Protein AF-A0A7S0IE53-F1 (afdb_monomer_lite)

Foldseek 3Di:
DDDDDDDDDDDDDDDDDPDDDDDDDDDDDDDDDDQPDDPVQDGPPPDDGDDPPDDDDDDDPLRVQLVLLCVLLVPDPVNVVVLVPDDPPALSVDSVLQSVLQSVLCVLCVLASSSLLCSVPVVCSRDDSVLLSVLLVLLCVLQVLDRPNLLSSLASCLSVDDSQLNSLLLVLLLVVLQVVCVVVVHDGDDPPDSVSSNSSNVSSSVQCVVPHNVSSSVSSVVVVVVVVVVVVVVVPDDD

Secondary structure (DSSP, 8-state):
--------------------------------------TTSB-TTSS-B--TT--SS---HHHHHHHHHHHHHHH-HHHHHHHHHSPTT-GGG-HHHHHHHHHHHHHH-TTS-HHHHHHH-GGGGGS-HHHHHHHHHHHHHHTTTS-HHHHHHH-GGGGTS-HHHHHHHHHHHHHHHHHHHHHTTPPPPPTT-HHHHHHHHHHHHHHHHHHHHHHHHHHHHHHHHHHHHHHHHHHT---

Structure (mmCIF, N/CA/C/O backbone):
data_AF-A0A7S0IE53-F1
#
_entry.id   AF-A0A7S0IE53-F1
#
loop_
_atom_site.group_PDB
_atom_site.id
_atom_site.type_symbol
_atom_site.label_atom_id
_atom_site.label_alt_id
_atom_site.label_comp_id
_atom_site.label_asym_id
_atom_site.label_entity_id
_atom_site.label_seq_id
_atom_site.pdbx_PDB_ins_code
_atom_site.Cartn_x
_atom_site.Cartn_y
_atom_site.Cartn_z
_atom_site.occupancy
_atom_site.B_iso_or_equiv
_atom_site.auth_seq_id
_atom_site.auth_comp_id
_atom_site.auth_asym_id
_atom_site.auth_atom_id
_atom_site.pdbx_PDB_model_num
ATOM 1 N N . ALA A 1 1 ? -46.960 -17.239 -31.569 1.00 38.62 1 ALA A N 1
ATOM 2 C CA . ALA A 1 1 ? -45.576 -17.146 -32.071 1.00 38.62 1 ALA A CA 1
ATOM 3 C C . ALA A 1 1 ? -45.003 -15.806 -31.624 1.00 38.62 1 ALA A C 1
ATOM 5 O O . ALA A 1 1 ? -45.664 -14.793 -31.808 1.00 38.62 1 ALA A O 1
ATOM 6 N N . MET A 1 2 ? -43.862 -15.844 -30.935 1.00 32.75 2 MET A N 1
ATOM 7 C CA . MET A 1 2 ? -43.154 -14.702 -30.345 1.00 32.75 2 MET A CA 1
ATOM 8 C C . MET A 1 2 ? -42.344 -13.936 -31.401 1.00 32.75 2 MET A C 1
ATOM 10 O O . MET A 1 2 ? -41.711 -14.571 -32.237 1.00 32.75 2 MET A O 1
ATOM 14 N N . ALA A 1 3 ? -42.278 -12.608 -31.285 1.00 34.81 3 ALA A N 1
ATOM 15 C CA . ALA A 1 3 ? -41.181 -11.772 -31.791 1.00 34.81 3 ALA A CA 1
ATOM 16 C C . ALA A 1 3 ? -41.182 -10.463 -30.970 1.00 34.81 3 ALA A C 1
ATOM 18 O O . ALA A 1 3 ? -42.056 -9.621 -31.128 1.00 34.81 3 ALA A O 1
ATOM 19 N N . ALA A 1 4 ? -40.457 -10.448 -29.848 1.00 35.53 4 ALA A N 1
ATOM 20 C CA . ALA A 1 4 ? -39.123 -9.852 -29.696 1.00 35.53 4 ALA A CA 1
ATOM 21 C C . ALA A 1 4 ? -39.149 -8.314 -29.548 1.00 35.53 4 ALA A C 1
ATOM 23 O O . ALA A 1 4 ? -38.931 -7.563 -30.493 1.00 35.53 4 ALA A O 1
ATOM 24 N N . ALA A 1 5 ? -39.384 -7.863 -28.310 1.00 36.66 5 ALA A N 1
ATOM 25 C CA . ALA A 1 5 ? -39.184 -6.489 -27.863 1.00 36.66 5 ALA A CA 1
ATOM 26 C C . ALA A 1 5 ? -37.721 -6.292 -27.420 1.00 36.66 5 ALA A C 1
ATOM 28 O O . ALA A 1 5 ? -37.298 -6.820 -26.392 1.00 36.66 5 ALA A O 1
ATOM 29 N N . GLY A 1 6 ? -36.942 -5.538 -28.197 1.00 32.22 6 GLY A N 1
ATOM 30 C CA . GLY A 1 6 ? -35.603 -5.078 -27.823 1.00 32.22 6 GLY A CA 1
ATOM 31 C C . GLY A 1 6 ? -35.679 -3.783 -27.015 1.00 32.22 6 GLY A C 1
ATOM 32 O O . GLY A 1 6 ? -35.702 -2.696 -27.584 1.00 32.22 6 GLY A O 1
ATOM 33 N N . GLY A 1 7 ? -35.739 -3.892 -25.687 1.00 30.84 7 GLY A N 1
ATOM 34 C CA . GLY A 1 7 ? -35.693 -2.751 -24.772 1.00 30.84 7 GLY A CA 1
ATOM 35 C C . GLY A 1 7 ? -34.258 -2.288 -24.512 1.00 30.84 7 GLY A C 1
ATOM 36 O O . GLY A 1 7 ? -33.540 -2.905 -23.730 1.00 30.84 7 GLY A O 1
ATOM 37 N N . ALA A 1 8 ? -33.844 -1.182 -25.133 1.00 33.94 8 ALA A N 1
ATOM 38 C CA . ALA A 1 8 ? -32.617 -0.473 -24.775 1.00 33.94 8 ALA A CA 1
ATOM 39 C C . ALA A 1 8 ? -32.872 0.416 -23.545 1.00 33.94 8 ALA A C 1
ATOM 41 O O . ALA A 1 8 ? -33.506 1.469 -23.618 1.00 33.94 8 ALA A O 1
ATOM 42 N N . MET A 1 9 ? -32.378 -0.042 -22.399 1.00 30.59 9 MET A N 1
ATOM 43 C CA . MET A 1 9 ? -32.457 0.612 -21.096 1.00 30.59 9 MET A CA 1
ATOM 44 C C . MET A 1 9 ? -31.530 1.844 -21.081 1.00 30.59 9 MET A C 1
ATOM 46 O O . MET A 1 9 ? -30.312 1.723 -20.977 1.00 30.59 9 MET A O 1
ATOM 50 N N . ARG A 1 10 ? -32.094 3.050 -21.223 1.00 34.09 10 ARG A N 1
ATOM 51 C CA . ARG A 1 10 ? -31.372 4.319 -21.027 1.00 34.09 10 ARG A CA 1
ATOM 52 C C . ARG A 1 10 ? -31.284 4.620 -19.530 1.00 34.09 10 ARG A C 1
ATOM 54 O O . ARG A 1 10 ? -32.225 5.145 -18.944 1.00 34.09 10 ARG A O 1
ATOM 61 N N . THR A 1 11 ? -30.159 4.297 -18.902 1.00 33.28 11 THR A N 1
ATOM 62 C CA . THR A 1 11 ? -29.856 4.730 -17.531 1.00 33.28 11 THR A CA 1
ATOM 63 C C . THR A 1 11 ? -29.400 6.187 -17.531 1.00 33.28 11 THR A C 1
ATOM 65 O O . THR A 1 11 ? -28.279 6.503 -17.926 1.00 33.28 11 THR A O 1
ATOM 68 N N . VAL A 1 12 ? -30.288 7.073 -17.082 1.00 31.70 12 VAL A N 1
ATOM 69 C CA . VAL A 1 12 ? -29.995 8.465 -16.728 1.00 31.70 12 VAL A CA 1
ATOM 70 C C . VAL A 1 12 ? -29.381 8.471 -15.328 1.00 31.70 12 VAL A C 1
ATOM 72 O O . VAL A 1 12 ? -30.075 8.222 -14.347 1.00 31.70 12 VAL A O 1
ATOM 75 N N . THR A 1 13 ? -28.085 8.751 -15.208 1.00 33.50 13 THR A N 1
ATOM 76 C CA . THR A 1 13 ? -27.466 9.064 -13.912 1.00 33.50 13 THR A CA 1
ATOM 77 C C . THR A 1 13 ? -27.4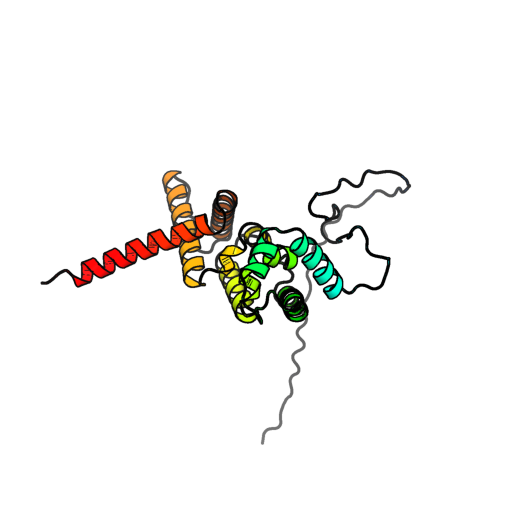36 10.576 -13.731 1.00 33.50 13 THR A C 1
ATOM 79 O O . THR A 1 13 ? -26.586 11.262 -14.299 1.00 33.50 13 THR A O 1
ATOM 82 N N . ALA A 1 14 ? -28.382 11.091 -12.946 1.00 30.22 14 ALA A N 1
ATOM 83 C CA . ALA A 1 14 ? -28.378 12.460 -12.454 1.00 30.22 14 ALA A CA 1
ATOM 84 C C . ALA A 1 14 ? -27.179 12.665 -11.512 1.00 30.22 14 ALA A C 1
ATOM 86 O O . ALA A 1 14 ? -27.042 11.978 -10.498 1.00 30.22 14 ALA A O 1
ATOM 87 N N . ARG A 1 15 ? -26.293 13.601 -11.860 1.00 31.14 15 ARG A N 1
ATOM 88 C CA . ARG A 1 15 ? -25.180 14.036 -11.014 1.00 31.14 15 ARG A CA 1
ATOM 89 C C . ARG A 1 15 ? -25.691 15.175 -10.136 1.00 31.14 15 ARG A C 1
ATOM 91 O O . ARG A 1 15 ? -26.021 16.244 -10.636 1.00 31.14 15 ARG A O 1
ATOM 98 N N . VAL A 1 16 ? -25.801 14.920 -8.836 1.00 28.72 16 VAL A N 1
ATOM 99 C CA . VAL A 1 16 ? -26.121 15.939 -7.831 1.00 28.72 16 VAL A CA 1
ATOM 100 C C . VAL A 1 16 ? -24.879 16.814 -7.643 1.00 28.72 16 VAL A C 1
ATOM 102 O O . VAL A 1 16 ? -23.916 16.399 -7.002 1.00 28.72 16 VAL A O 1
ATOM 105 N N . GLU A 1 17 ? -24.880 18.008 -8.238 1.00 31.08 17 GLU A N 1
ATOM 106 C CA . GLU A 1 17 ? -23.946 19.082 -7.887 1.00 31.08 17 GLU A CA 1
ATOM 107 C C . GLU A 1 17 ? -24.482 19.814 -6.653 1.00 31.08 17 GLU A C 1
ATOM 109 O O . GLU A 1 17 ? -25.414 20.611 -6.739 1.00 31.08 17 GLU A O 1
ATOM 114 N N . ALA A 1 18 ? -23.885 19.559 -5.490 1.00 29.17 18 ALA A N 1
ATOM 115 C CA . ALA A 1 18 ? -24.038 20.440 -4.341 1.00 29.17 18 ALA A CA 1
ATOM 116 C C . ALA A 1 18 ? -23.153 21.678 -4.563 1.00 29.17 18 ALA A C 1
ATOM 118 O O . ALA A 1 18 ? -21.949 21.647 -4.317 1.00 29.17 18 ALA A O 1
ATOM 119 N N . ARG A 1 19 ? -23.748 22.765 -5.066 1.00 30.53 19 ARG A N 1
ATOM 120 C CA . ARG A 1 19 ? -23.131 24.096 -5.094 1.00 30.53 19 ARG A CA 1
ATOM 121 C C . ARG A 1 19 ? -23.413 24.792 -3.766 1.00 30.53 19 ARG A C 1
ATOM 123 O O . ARG A 1 19 ? -24.548 25.177 -3.505 1.00 30.53 19 ARG A O 1
ATOM 130 N N . VAL A 1 20 ? -22.383 24.974 -2.944 1.00 30.34 20 VAL A N 1
ATOM 131 C CA . VAL A 1 20 ? -22.389 25.992 -1.886 1.00 30.34 20 VAL A CA 1
ATOM 132 C C . VAL A 1 20 ? -21.745 27.234 -2.483 1.00 30.34 20 VAL A C 1
ATOM 134 O O . VAL A 1 20 ? -20.572 27.220 -2.849 1.00 30.34 20 VAL A O 1
ATOM 137 N N . GLY A 1 21 ? -22.555 28.275 -2.659 1.00 26.08 21 GLY A N 1
ATOM 138 C CA . GLY A 1 21 ? -22.110 29.571 -3.145 1.00 26.08 21 GLY A CA 1
ATOM 139 C C . GLY A 1 21 ? -21.429 30.380 -2.047 1.00 26.08 21 GLY A C 1
ATOM 140 O O . GLY A 1 21 ? -21.909 30.429 -0.918 1.00 26.08 21 GLY A O 1
ATOM 141 N N . ILE A 1 22 ? -20.353 31.070 -2.417 1.00 32.25 22 ILE A N 1
ATOM 142 C CA . ILE A 1 22 ? -19.942 32.317 -1.778 1.00 32.25 22 ILE A CA 1
ATOM 143 C C . ILE A 1 22 ? -19.769 33.327 -2.909 1.00 32.25 22 ILE A C 1
ATOM 145 O O . ILE A 1 22 ? -18.980 33.133 -3.832 1.00 32.25 22 ILE A O 1
ATOM 149 N N . ALA A 1 23 ? -20.603 34.359 -2.866 1.00 31.06 23 ALA A N 1
ATOM 150 C CA . ALA A 1 23 ? -20.586 35.486 -3.776 1.00 31.06 23 ALA A CA 1
ATOM 151 C C . ALA A 1 23 ? -19.628 36.571 -3.267 1.00 31.06 23 ALA A C 1
ATOM 153 O O . ALA A 1 23 ? -19.571 36.826 -2.068 1.00 31.06 23 ALA A O 1
ATOM 154 N N . GLY A 1 24 ? -18.998 37.273 -4.213 1.00 28.28 24 GLY A N 1
ATOM 155 C CA . GLY A 1 24 ? -18.612 38.678 -4.062 1.00 28.28 24 GLY A CA 1
ATOM 156 C C . GLY A 1 24 ? -17.123 38.948 -3.857 1.00 28.28 24 GLY A C 1
ATOM 157 O O . GLY A 1 24 ? -16.591 38.707 -2.782 1.00 28.28 24 GLY A O 1
ATOM 158 N N . GLY A 1 25 ? -16.485 39.555 -4.865 1.00 27.53 25 GLY A N 1
ATOM 159 C CA . GLY A 1 25 ? -15.210 40.260 -4.695 1.00 27.53 25 GLY A CA 1
ATOM 160 C C . GLY A 1 25 ? -14.271 40.161 -5.893 1.00 27.53 25 GLY A C 1
ATOM 161 O O . GLY A 1 25 ? -13.365 39.342 -5.906 1.00 27.53 25 GLY A O 1
ATOM 162 N N . ARG A 1 26 ? -14.487 41.004 -6.905 1.00 35.31 26 ARG A N 1
ATOM 163 C CA . ARG A 1 26 ? -13.535 41.275 -7.993 1.00 35.31 26 ARG A CA 1
ATOM 164 C C . ARG A 1 26 ? -12.375 42.109 -7.441 1.00 35.31 26 ARG A C 1
ATOM 166 O O . ARG A 1 26 ? -12.678 43.095 -6.780 1.00 35.31 26 ARG A O 1
ATOM 173 N N . LEU A 1 27 ? -11.127 41.760 -7.774 1.00 29.52 27 LEU A N 1
ATOM 174 C CA . LEU A 1 27 ? -9.994 42.656 -8.095 1.00 29.52 27 LEU A CA 1
ATOM 175 C C . LEU A 1 27 ? -8.714 41.816 -8.303 1.00 29.52 27 LEU A C 1
ATOM 177 O O . LEU A 1 27 ? -8.122 41.327 -7.352 1.00 29.52 27 LEU A O 1
ATOM 181 N N . GLU A 1 28 ? -8.304 41.665 -9.563 1.00 31.89 28 GLU A N 1
ATOM 182 C CA . GLU A 1 28 ? -6.881 41.594 -9.950 1.00 31.89 28 GLU A CA 1
ATOM 183 C C . GLU A 1 28 ? -6.303 43.028 -9.824 1.00 31.89 28 GLU A C 1
ATOM 185 O O . GLU A 1 28 ? -7.106 43.962 -9.979 1.00 31.89 28 GLU A O 1
ATOM 190 N N . PRO A 1 29 ? -4.986 43.269 -9.608 1.00 41.09 29 PRO A N 1
ATOM 191 C CA . PRO A 1 29 ? -3.907 42.506 -10.251 1.00 41.09 29 PRO A CA 1
ATOM 192 C C . PRO A 1 29 ? -2.581 42.298 -9.471 1.00 41.09 29 PRO A C 1
ATOM 194 O O . PRO A 1 29 ? -2.267 43.000 -8.517 1.00 41.09 29 PRO A O 1
ATOM 197 N N . ALA A 1 30 ? -1.786 41.382 -10.039 1.00 34.16 30 ALA A N 1
ATOM 198 C CA . ALA A 1 30 ? -0.331 41.415 -10.265 1.00 34.16 30 ALA A CA 1
ATOM 199 C C . ALA A 1 30 ? 0.692 41.320 -9.107 1.00 34.16 30 ALA A C 1
ATOM 201 O O . ALA A 1 30 ? 0.686 42.063 -8.134 1.00 34.16 30 ALA A O 1
ATOM 202 N N . ASP A 1 31 ? 1.667 40.452 -9.406 1.00 33.59 31 ASP A N 1
ATOM 203 C CA . ASP A 1 31 ? 3.077 40.428 -9.011 1.00 33.59 31 ASP A CA 1
ATOM 204 C C . ASP A 1 31 ? 3.463 40.063 -7.569 1.00 33.59 31 ASP A C 1
ATOM 206 O O . ASP A 1 31 ? 3.361 40.838 -6.627 1.00 33.59 31 ASP A O 1
ATOM 210 N N . GLY A 1 32 ? 4.070 38.873 -7.462 1.00 39.69 32 GLY A N 1
ATOM 211 C CA . GLY A 1 32 ? 4.988 38.510 -6.383 1.00 39.69 32 GLY A CA 1
ATOM 212 C C . GLY A 1 32 ? 4.329 37.912 -5.146 1.00 39.69 32 GLY A C 1
ATOM 213 O O . GLY A 1 32 ? 4.202 38.578 -4.125 1.00 39.69 32 GLY A O 1
ATOM 214 N N . ALA A 1 33 ? 3.993 36.623 -5.189 1.00 30.33 33 ALA A N 1
ATOM 215 C CA . ALA A 1 33 ? 3.738 35.859 -3.973 1.00 30.33 33 ALA A CA 1
ATOM 216 C C . ALA A 1 33 ? 4.478 34.524 -4.039 1.00 30.33 33 ALA A C 1
ATOM 218 O O . ALA A 1 33 ? 4.237 33.702 -4.925 1.00 30.33 33 ALA A O 1
ATOM 219 N N . ASP A 1 34 ? 5.410 34.369 -3.102 1.00 36.94 34 ASP A N 1
ATOM 220 C CA . ASP A 1 34 ? 6.210 33.184 -2.836 1.00 36.94 34 ASP A CA 1
ATOM 221 C C . ASP A 1 34 ? 5.406 31.895 -3.015 1.00 36.94 34 ASP A C 1
ATOM 223 O O . ASP A 1 34 ? 4.492 31.584 -2.244 1.00 36.94 34 ASP A O 1
ATOM 227 N N . ALA A 1 35 ? 5.793 31.105 -4.018 1.00 41.59 35 ALA A N 1
ATOM 228 C CA . ALA A 1 35 ? 5.393 29.714 -4.108 1.00 41.59 35 ALA A CA 1
ATOM 229 C C . ALA A 1 35 ? 6.033 28.969 -2.930 1.00 41.59 35 ALA A C 1
ATOM 231 O O . ALA A 1 35 ? 7.145 28.449 -3.017 1.00 41.59 35 ALA A O 1
ATOM 232 N N . SER A 1 36 ? 5.321 28.960 -1.803 1.00 42.00 36 SER A N 1
ATOM 233 C CA . SER A 1 36 ? 5.561 28.083 -0.666 1.00 42.00 36 SER A CA 1
ATOM 234 C C . SER A 1 36 ? 5.622 26.644 -1.178 1.00 42.00 36 SER A C 1
ATOM 236 O O . SER A 1 36 ? 4.611 26.023 -1.509 1.00 42.00 36 SER A O 1
ATOM 238 N N . TRP A 1 37 ? 6.846 26.146 -1.329 1.00 38.09 37 TRP A N 1
ATOM 239 C CA . TRP A 1 37 ? 7.132 24.832 -1.874 1.00 38.09 37 TRP A CA 1
ATOM 240 C C . TRP A 1 37 ? 6.756 23.786 -0.823 1.00 38.09 37 TRP A C 1
ATOM 242 O O . TRP A 1 37 ? 7.437 23.643 0.195 1.00 38.09 37 TRP A O 1
ATOM 252 N N . THR A 1 38 ? 5.669 23.038 -1.033 1.00 45.44 38 THR A N 1
ATOM 253 C CA . THR A 1 38 ? 5.485 21.800 -0.276 1.00 45.44 38 THR A CA 1
ATOM 254 C C . THR A 1 38 ? 6.535 20.822 -0.790 1.00 45.44 38 THR A C 1
ATOM 256 O O . THR A 1 38 ? 6.599 20.529 -1.983 1.00 45.44 38 THR A O 1
ATOM 259 N N . GLY A 1 39 ? 7.397 20.323 0.100 1.00 42.16 39 GLY A N 1
ATOM 260 C CA . GLY A 1 39 ? 8.501 19.407 -0.233 1.00 42.16 39 GLY A CA 1
ATOM 261 C C . GLY A 1 39 ? 8.084 18.062 -0.857 1.00 42.16 39 GLY A C 1
ATOM 262 O O . GLY A 1 39 ? 8.903 17.154 -0.950 1.00 42.16 39 GLY A O 1
ATOM 263 N N . ASP A 1 40 ? 6.819 17.913 -1.261 1.00 52.19 40 ASP A N 1
ATOM 264 C CA . ASP A 1 40 ? 6.266 16.797 -2.020 1.00 52.19 40 ASP A CA 1
ATOM 265 C C . ASP A 1 40 ? 6.047 17.109 -3.514 1.00 52.19 40 ASP A C 1
ATOM 267 O O . ASP A 1 40 ? 5.772 16.178 -4.268 1.00 52.19 40 ASP A O 1
ATOM 271 N N . GLY A 1 41 ? 6.204 18.365 -3.959 1.00 48.69 41 GLY A N 1
ATOM 272 C CA . GLY A 1 41 ? 6.051 18.779 -5.361 1.00 48.69 41 GLY A CA 1
ATOM 273 C C . GLY A 1 41 ? 4.616 19.109 -5.793 1.00 48.69 41 GLY A C 1
ATOM 274 O O . GLY A 1 41 ? 4.355 19.206 -6.992 1.00 48.69 41 GLY A O 1
ATOM 275 N N . ARG A 1 42 ? 3.676 19.265 -4.851 1.00 49.72 42 ARG A N 1
ATOM 276 C CA . ARG A 1 42 ? 2.307 19.725 -5.142 1.00 49.72 42 ARG A CA 1
ATOM 277 C C . ARG A 1 42 ? 2.213 21.249 -5.172 1.00 49.72 42 ARG A C 1
ATOM 279 O O . ARG A 1 42 ? 2.868 21.938 -4.401 1.00 49.72 42 ARG A O 1
ATOM 286 N N . THR A 1 43 ? 1.318 21.780 -6.001 1.00 47.84 43 THR A N 1
ATOM 287 C CA . THR A 1 43 ? 0.813 23.148 -5.817 1.00 47.84 43 THR A CA 1
ATOM 288 C C . THR A 1 43 ? -0.251 23.172 -4.713 1.00 47.84 43 THR A C 1
ATOM 290 O O . THR A 1 43 ? -1.045 22.231 -4.561 1.00 47.84 43 THR A O 1
ATOM 293 N N . GLN A 1 44 ? -0.264 24.241 -3.910 1.00 39.03 44 GLN A N 1
ATOM 294 C CA . GLN A 1 44 ? -1.265 24.455 -2.864 1.00 39.03 44 GLN A CA 1
ATOM 295 C C . GLN A 1 44 ? -2.627 24.705 -3.539 1.00 39.03 44 GLN A C 1
ATOM 297 O O . GLN A 1 44 ? -2.908 25.789 -4.032 1.00 39.03 44 GLN A O 1
ATOM 302 N N . GLY A 1 45 ? -3.436 23.650 -3.651 1.00 49.66 45 GLY A N 1
ATOM 303 C CA . GLY A 1 45 ? -4.656 23.638 -4.472 1.00 49.66 45 GLY A CA 1
ATOM 304 C C . GLY A 1 45 ? -5.100 22.240 -4.911 1.00 49.66 45 GLY A C 1
ATOM 305 O O . GLY A 1 45 ? -6.247 22.055 -5.302 1.00 49.66 45 GLY A O 1
ATOM 306 N N . GLY A 1 46 ? -4.237 21.225 -4.771 1.00 48.19 46 GLY A N 1
ATOM 307 C CA . GLY A 1 46 ? -4.671 19.824 -4.766 1.00 48.19 46 GLY A CA 1
ATOM 308 C C . GLY A 1 46 ? -5.074 19.248 -6.126 1.00 48.19 46 GLY A C 1
ATOM 309 O O . GLY A 1 46 ? -6.015 18.460 -6.187 1.00 48.19 46 GLY A O 1
ATOM 310 N N . GLY A 1 47 ? -4.357 19.577 -7.203 1.00 47.81 47 GLY A N 1
ATOM 311 C CA . GLY A 1 47 ? -4.631 18.954 -8.505 1.00 47.81 47 GLY A CA 1
ATOM 312 C C . GLY A 1 47 ? -3.471 18.912 -9.490 1.00 47.81 47 GLY A C 1
ATOM 313 O O . GLY A 1 47 ? -3.358 17.936 -10.229 1.00 47.81 47 GLY A O 1
ATOM 314 N N . GLU A 1 48 ? -2.590 19.914 -9.485 1.00 45.62 48 GLU A N 1
ATOM 315 C CA . GLU A 1 48 ? -1.599 20.073 -10.551 1.00 45.62 48 GLU A CA 1
ATOM 316 C C . GLU A 1 48 ? -0.164 19.911 -10.035 1.00 45.62 48 GLU A C 1
ATOM 318 O O . GLU A 1 48 ? 0.261 20.566 -9.077 1.00 45.62 48 GLU A O 1
ATOM 323 N N . TRP A 1 49 ? 0.559 18.979 -10.662 1.00 52.22 49 TRP A N 1
ATOM 324 C CA . TRP A 1 49 ? 1.946 18.642 -10.362 1.00 52.22 49 TRP A CA 1
ATOM 325 C C . TRP A 1 49 ? 2.861 19.364 -11.344 1.00 52.22 49 TRP A C 1
ATOM 327 O O . TRP A 1 49 ? 2.982 18.958 -12.499 1.00 52.22 49 TRP A O 1
ATOM 337 N N . THR A 1 50 ? 3.535 20.412 -10.891 1.00 43.94 50 THR A N 1
ATOM 338 C CA . THR A 1 50 ? 4.597 21.053 -11.665 1.00 43.94 50 THR A CA 1
ATOM 339 C C . THR A 1 50 ? 5.913 20.334 -11.396 1.00 43.94 50 THR A C 1
ATOM 341 O O . THR A 1 50 ? 6.526 20.467 -10.338 1.00 43.94 50 THR A O 1
ATOM 344 N N . VAL A 1 51 ? 6.359 19.537 -12.367 1.00 50.62 51 VAL A N 1
ATOM 345 C CA . VAL A 1 51 ? 7.700 18.948 -12.358 1.00 50.62 51 VAL A CA 1
ATOM 346 C C . VAL A 1 51 ? 8.695 20.049 -12.731 1.00 50.62 51 VAL A C 1
ATOM 348 O O . VAL A 1 51 ? 8.642 20.602 -13.828 1.00 50.62 51 VAL A O 1
ATOM 351 N N . GLY A 1 52 ? 9.608 20.394 -11.821 1.00 40.50 52 GLY A N 1
ATOM 352 C CA . GLY A 1 52 ? 10.732 21.271 -12.145 1.00 40.50 52 GLY A CA 1
ATOM 353 C C . GLY A 1 52 ? 11.623 20.609 -13.197 1.00 40.50 52 GLY A C 1
ATOM 354 O O . GLY A 1 52 ? 12.288 19.622 -12.897 1.00 40.50 52 GLY A O 1
ATOM 355 N N . GLY A 1 53 ? 11.614 21.140 -14.424 1.00 48.28 53 GLY A N 1
ATOM 356 C CA . GLY A 1 53 ? 12.522 20.736 -15.505 1.00 48.28 53 GLY A CA 1
ATOM 357 C C . GLY A 1 53 ? 11.873 20.189 -16.781 1.00 48.28 53 GLY A C 1
ATOM 358 O O . GLY A 1 53 ? 12.600 19.855 -17.713 1.00 48.28 53 GLY A O 1
ATOM 359 N N . THR A 1 54 ? 10.545 20.107 -16.886 1.00 42.16 54 THR A N 1
ATOM 360 C CA . THR A 1 54 ? 9.899 19.688 -18.140 1.00 42.16 54 THR A CA 1
ATOM 361 C C . THR A 1 54 ? 9.879 20.838 -19.150 1.00 42.16 54 THR A C 1
ATOM 363 O O . THR A 1 54 ? 9.225 21.862 -18.949 1.00 42.16 54 THR A O 1
ATOM 366 N N . LEU A 1 55 ? 10.596 20.666 -20.268 1.00 43.22 55 LEU A N 1
ATOM 367 C CA . LEU A 1 55 ? 10.380 21.439 -21.494 1.00 43.22 55 LEU A CA 1
ATOM 368 C C . LEU A 1 55 ? 8.875 21.439 -21.808 1.00 43.22 55 LEU A C 1
ATOM 370 O O . LEU A 1 55 ? 8.253 20.383 -21.911 1.00 43.22 55 LEU A O 1
ATOM 374 N N . LYS A 1 56 ? 8.295 22.639 -21.906 1.00 47.50 56 LYS A N 1
ATOM 375 C CA . LYS A 1 56 ? 6.867 22.879 -22.143 1.00 47.50 56 LYS A CA 1
ATOM 376 C C . LYS A 1 56 ? 6.328 22.019 -23.302 1.00 47.50 56 LYS A C 1
ATOM 378 O O . LYS A 1 56 ? 6.719 22.226 -24.446 1.00 47.50 56 LYS A O 1
ATOM 383 N N . GLY A 1 57 ? 5.338 21.165 -23.017 1.00 48.44 57 GLY A N 1
ATOM 384 C CA . GLY A 1 57 ? 4.165 21.052 -23.897 1.00 48.44 57 GLY A CA 1
ATOM 385 C C . GLY A 1 57 ? 3.863 19.749 -24.651 1.00 48.44 57 GLY A C 1
ATOM 386 O O . GLY A 1 57 ? 3.028 19.818 -25.545 1.00 48.44 57 GLY A O 1
ATOM 387 N N . THR A 1 58 ? 4.453 18.582 -24.349 1.00 53.16 58 THR A N 1
ATOM 388 C CA . THR A 1 58 ? 4.104 17.324 -25.075 1.00 53.16 58 THR A CA 1
ATOM 389 C C . THR A 1 58 ? 4.074 16.029 -24.249 1.00 53.16 58 THR A C 1
ATOM 391 O O . THR A 1 58 ? 3.861 14.960 -24.819 1.00 53.16 58 THR A O 1
ATOM 394 N N . THR A 1 59 ? 4.260 16.063 -22.927 1.00 64.81 59 THR A N 1
ATOM 395 C CA . THR A 1 59 ? 4.339 14.825 -22.135 1.00 64.81 59 THR A CA 1
ATOM 396 C C . THR A 1 59 ? 2.951 14.283 -21.787 1.00 64.81 59 THR A C 1
ATOM 398 O O . THR A 1 59 ? 2.051 15.015 -21.378 1.00 64.81 59 THR A O 1
ATOM 401 N N . THR A 1 60 ? 2.737 12.980 -21.997 1.00 85.94 60 THR A N 1
ATOM 402 C CA . THR A 1 60 ? 1.509 12.312 -21.545 1.00 85.94 60 THR A CA 1
ATOM 403 C C . THR A 1 60 ? 1.600 12.012 -20.046 1.00 85.94 60 THR A C 1
ATOM 405 O O . THR A 1 60 ? 2.699 11.848 -19.520 1.00 85.94 60 THR A O 1
ATOM 408 N N . ARG A 1 61 ? 0.462 11.806 -19.357 1.00 86.25 61 ARG A N 1
ATOM 409 C CA . ARG A 1 61 ? 0.453 11.336 -17.949 1.00 86.25 61 ARG A CA 1
ATOM 410 C C . ARG A 1 61 ? 1.361 10.117 -17.746 1.00 86.25 61 ARG A C 1
ATOM 412 O O . ARG A 1 61 ? 2.019 9.993 -16.718 1.00 86.25 61 ARG A O 1
ATOM 419 N N . ALA A 1 62 ? 1.372 9.198 -18.710 1.00 90.12 62 ALA A N 1
ATOM 420 C CA . ALA A 1 62 ? 2.206 8.006 -18.644 1.00 90.12 62 ALA A CA 1
ATOM 421 C C . ALA A 1 62 ? 3.700 8.352 -18.686 1.00 90.12 62 ALA A C 1
ATOM 423 O O . ALA A 1 62 ? 4.477 7.719 -17.978 1.00 90.12 62 ALA A O 1
ATOM 424 N N . ASP A 1 63 ? 4.100 9.350 -19.472 1.00 90.19 63 ASP A N 1
ATOM 425 C CA . ASP A 1 63 ? 5.495 9.784 -19.565 1.00 90.19 63 ASP A CA 1
ATOM 426 C C . ASP A 1 63 ? 5.928 10.552 -18.316 1.00 90.19 63 ASP A C 1
ATOM 428 O O . ASP A 1 63 ? 6.995 10.267 -17.772 1.00 90.19 63 ASP A O 1
ATOM 432 N N . ASP A 1 64 ? 5.060 11.406 -17.769 1.00 90.25 64 ASP A N 1
ATOM 433 C CA . ASP A 1 64 ? 5.317 12.095 -16.499 1.00 90.25 64 ASP A CA 1
ATOM 434 C C . ASP A 1 64 ? 5.523 11.099 -15.346 1.00 90.25 64 ASP A C 1
ATOM 436 O O . ASP A 1 64 ? 6.434 11.248 -14.526 1.00 90.25 64 ASP A O 1
ATOM 440 N N . LEU A 1 65 ? 4.710 10.035 -15.298 1.00 93.38 65 LEU A N 1
ATOM 441 C CA . LEU A 1 65 ? 4.845 8.968 -14.303 1.00 93.38 65 LEU A CA 1
ATOM 442 C C . LEU A 1 65 ? 6.179 8.229 -14.420 1.00 93.38 65 LEU A C 1
ATOM 444 O O . LEU A 1 65 ? 6.797 7.954 -13.391 1.00 93.38 65 LEU A O 1
ATOM 448 N N . LYS A 1 66 ? 6.633 7.917 -15.642 1.00 94.56 66 LYS A N 1
ATOM 449 C CA . LYS A 1 66 ? 7.928 7.254 -15.876 1.00 94.56 66 LYS A CA 1
ATOM 450 C C . LYS A 1 66 ? 9.087 8.147 -15.447 1.00 94.56 66 LYS A C 1
ATOM 452 O O . LYS A 1 66 ? 9.955 7.692 -14.707 1.00 94.56 66 LYS A O 1
ATOM 457 N N . VAL A 1 67 ? 9.078 9.418 -15.857 1.00 93.56 67 VAL A N 1
ATOM 458 C CA . VAL A 1 67 ? 10.117 10.392 -15.484 1.00 93.56 67 VAL A CA 1
ATOM 459 C C . VAL A 1 67 ? 10.196 10.518 -13.964 1.00 93.56 67 VAL A C 1
ATOM 461 O O . VAL A 1 67 ? 11.270 10.386 -13.376 1.00 93.56 67 VAL A O 1
ATOM 464 N N . ARG A 1 68 ? 9.049 10.691 -13.299 1.00 93.44 68 ARG A N 1
ATOM 465 C CA . ARG A 1 68 ? 8.989 10.785 -11.838 1.00 93.44 68 ARG A CA 1
ATOM 466 C C . ARG A 1 68 ? 9.460 9.504 -11.153 1.00 93.44 68 ARG A C 1
ATOM 468 O O . ARG A 1 68 ? 10.191 9.580 -10.168 1.00 93.44 68 ARG A O 1
ATOM 475 N N . PHE A 1 69 ? 9.067 8.342 -11.669 1.00 96.31 69 PHE A N 1
ATOM 476 C CA . PHE A 1 69 ? 9.530 7.055 -11.164 1.00 96.31 69 PHE A CA 1
ATOM 477 C C . PHE A 1 69 ? 11.052 6.935 -11.240 1.00 96.31 69 PHE A C 1
ATOM 479 O O . PHE A 1 69 ? 11.668 6.628 -10.223 1.00 96.31 69 PHE A O 1
ATOM 486 N N . TRP A 1 70 ? 11.670 7.243 -12.381 1.00 95.62 70 TRP A N 1
ATOM 487 C CA . TRP A 1 70 ? 13.124 7.154 -12.530 1.00 95.62 70 TRP A CA 1
ATOM 488 C C . TRP A 1 70 ? 13.883 8.169 -11.669 1.00 95.62 70 TRP A C 1
ATOM 490 O O . TRP A 1 70 ? 14.916 7.813 -11.101 1.00 95.62 70 TRP A O 1
ATOM 500 N N . ASN A 1 71 ? 13.342 9.378 -11.483 1.00 94.81 71 ASN A N 1
ATOM 501 C CA . ASN A 1 71 ? 13.911 10.373 -10.567 1.00 94.81 71 ASN A CA 1
ATOM 502 C C . ASN A 1 71 ? 13.941 9.866 -9.115 1.00 94.81 71 ASN A C 1
ATOM 504 O O . ASN A 1 71 ? 14.948 10.019 -8.424 1.00 94.81 71 ASN A O 1
ATOM 508 N N . LEU A 1 72 ? 12.863 9.219 -8.659 1.00 94.56 72 LEU A N 1
ATOM 509 C CA . LEU A 1 72 ? 12.814 8.596 -7.331 1.00 94.56 72 LEU A CA 1
ATOM 510 C C . LEU A 1 72 ? 13.736 7.370 -7.257 1.00 94.56 72 LEU A C 1
ATOM 512 O O . LEU A 1 72 ? 14.535 7.233 -6.332 1.00 94.56 72 LEU A O 1
ATOM 516 N N . TRP A 1 73 ? 13.650 6.488 -8.253 1.00 94.69 73 TRP A N 1
ATOM 517 C CA . TRP A 1 73 ? 14.381 5.225 -8.312 1.00 94.69 73 TRP A CA 1
ATOM 518 C C . TRP A 1 73 ? 15.898 5.427 -8.293 1.00 94.69 73 TRP A C 1
ATOM 520 O O . TRP A 1 73 ? 16.598 4.795 -7.500 1.00 94.69 73 TRP A O 1
ATOM 530 N N . GLY A 1 74 ? 16.413 6.337 -9.126 1.00 91.38 74 GLY A N 1
ATOM 531 C CA . GLY A 1 74 ? 17.844 6.623 -9.231 1.00 91.38 74 GLY A CA 1
ATOM 532 C C . GLY A 1 74 ? 18.446 7.190 -7.943 1.00 91.38 74 GLY A C 1
ATOM 533 O O . GLY A 1 74 ? 19.584 6.860 -7.596 1.00 91.38 74 GLY A O 1
ATOM 534 N N . GLY A 1 75 ? 17.671 7.979 -7.189 1.00 89.25 75 GLY A N 1
ATOM 535 C CA . GLY A 1 75 ? 18.092 8.562 -5.911 1.00 89.25 75 GLY A CA 1
ATOM 536 C C . GLY A 1 75 ? 18.202 7.549 -4.765 1.00 89.25 75 GLY A C 1
ATOM 537 O O . GLY A 1 75 ? 18.981 7.745 -3.831 1.00 89.25 75 GLY A O 1
ATOM 538 N N . SER A 1 76 ? 17.508 6.419 -4.860 1.00 91.38 76 SER A N 1
ATOM 539 C CA . SER A 1 76 ? 17.328 5.468 -3.762 1.00 91.38 76 SER A CA 1
ATOM 540 C C . SER A 1 76 ? 18.456 4.453 -3.609 1.00 91.38 76 SER A C 1
ATOM 542 O O . SER A 1 76 ? 18.731 3.658 -4.511 1.00 91.38 76 SER A O 1
ATOM 544 N N . SER A 1 77 ? 19.078 4.400 -2.430 1.00 90.75 77 SER A N 1
ATOM 545 C CA . SER A 1 77 ? 20.040 3.339 -2.101 1.00 90.75 77 SER A CA 1
ATOM 546 C C . SER A 1 77 ? 19.386 1.955 -2.058 1.00 90.75 77 SER A C 1
ATOM 548 O O . SER A 1 77 ? 20.010 0.977 -2.469 1.00 90.75 77 SER A O 1
ATOM 550 N N . GLU A 1 78 ? 18.126 1.865 -1.628 1.00 89.94 78 GLU A N 1
ATOM 551 C CA . GLU A 1 78 ? 17.384 0.605 -1.571 1.00 89.94 78 GLU A CA 1
ATOM 552 C C . GLU A 1 78 ? 17.064 0.062 -2.960 1.00 89.94 78 GLU A C 1
ATOM 554 O O . GLU A 1 78 ? 17.255 -1.128 -3.204 1.00 89.94 78 GLU A O 1
ATOM 559 N N . CYS A 1 79 ? 16.657 0.928 -3.893 1.00 92.38 79 CYS A N 1
ATOM 560 C CA . CYS A 1 79 ? 16.428 0.520 -5.279 1.00 92.38 79 CYS A CA 1
ATOM 561 C C . CYS A 1 79 ? 17.732 0.063 -5.943 1.00 92.38 79 CYS A C 1
ATOM 563 O O . CYS A 1 79 ? 17.760 -0.981 -6.594 1.00 92.38 79 CYS A O 1
ATOM 565 N N . ARG A 1 80 ? 18.845 0.784 -5.722 1.00 91.56 80 ARG A N 1
ATOM 566 C CA . ARG A 1 80 ? 20.170 0.352 -6.203 1.00 91.56 80 ARG A CA 1
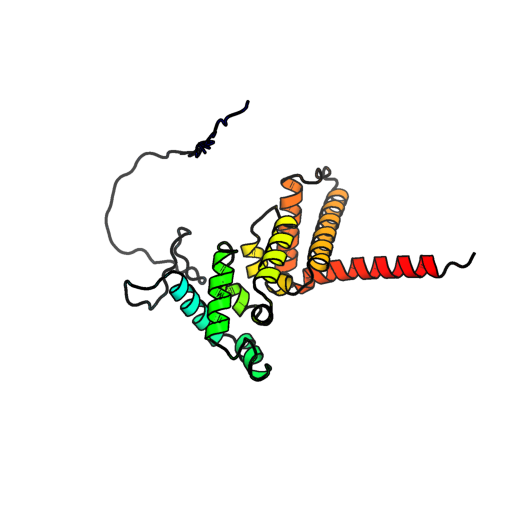ATOM 567 C C . ARG A 1 80 ? 20.553 -1.018 -5.637 1.00 91.56 80 ARG A C 1
ATOM 569 O O . ARG A 1 80 ? 21.007 -1.873 -6.392 1.00 91.56 80 ARG A O 1
ATOM 576 N N . ARG A 1 81 ? 20.314 -1.253 -4.341 1.00 91.62 81 ARG A N 1
ATOM 577 C CA . ARG A 1 81 ? 20.535 -2.555 -3.688 1.00 91.62 81 ARG A CA 1
ATOM 578 C C . ARG A 1 81 ? 19.659 -3.660 -4.289 1.00 91.62 81 ARG A C 1
ATOM 580 O O . ARG A 1 81 ? 20.156 -4.757 -4.519 1.00 91.62 81 ARG A O 1
ATOM 587 N N . ALA A 1 82 ? 18.392 -3.372 -4.588 1.00 90.44 82 ALA A N 1
ATOM 588 C CA . ALA A 1 82 ? 17.501 -4.329 -5.241 1.00 90.44 82 ALA A CA 1
ATOM 589 C C . ALA A 1 82 ? 18.049 -4.751 -6.614 1.00 90.44 82 ALA A C 1
ATOM 591 O O . ALA A 1 82 ? 18.139 -5.941 -6.899 1.00 90.44 82 ALA A O 1
ATOM 592 N N . VAL A 1 83 ? 18.514 -3.804 -7.437 1.00 90.56 83 VAL A N 1
ATOM 593 C CA . VAL A 1 83 ? 19.112 -4.107 -8.752 1.00 90.56 83 VAL A CA 1
ATOM 594 C C . VAL A 1 83 ? 20.378 -4.965 -8.619 1.00 90.56 83 VAL A C 1
ATOM 596 O O . VAL A 1 83 ? 20.538 -5.940 -9.361 1.00 90.56 83 VAL A O 1
ATOM 599 N N . THR A 1 84 ? 21.276 -4.631 -7.684 1.00 89.19 84 THR A N 1
ATOM 600 C CA . THR A 1 84 ? 22.562 -5.336 -7.527 1.00 89.19 84 THR A CA 1
ATOM 601 C C . THR A 1 84 ? 22.399 -6.756 -7.002 1.00 89.19 84 THR A C 1
ATOM 603 O O . THR A 1 84 ? 23.096 -7.652 -7.472 1.00 89.19 84 THR A O 1
ATOM 606 N N . GLN A 1 85 ? 21.461 -6.977 -6.080 1.00 90.69 85 GLN A N 1
ATOM 607 C CA . GLN A 1 85 ? 21.179 -8.295 -5.504 1.00 90.69 85 GLN A CA 1
ATOM 608 C C . GLN A 1 85 ? 20.357 -9.196 -6.431 1.00 90.69 85 GLN A C 1
ATOM 610 O O . GLN A 1 85 ? 20.27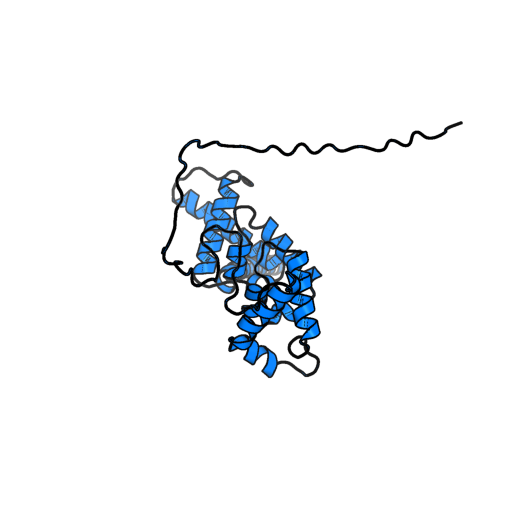2 -10.401 -6.206 1.00 90.69 85 GLN A O 1
ATOM 615 N N . SER A 1 86 ? 19.766 -8.632 -7.482 1.00 88.69 86 SER A N 1
ATOM 616 C CA . SER A 1 86 ? 18.884 -9.380 -8.367 1.00 88.69 86 SER A CA 1
ATOM 617 C C . SER A 1 86 ? 19.625 -10.129 -9.476 1.00 88.69 86 SER A C 1
ATOM 619 O O . SER A 1 86 ? 20.590 -9.594 -10.045 1.00 88.69 86 SER A O 1
ATOM 621 N N . PRO A 1 87 ? 19.144 -11.330 -9.855 1.00 88.81 87 PRO A N 1
ATOM 622 C CA . PRO A 1 87 ? 19.727 -12.115 -10.936 1.00 88.81 87 PRO A CA 1
ATOM 623 C C . PRO A 1 87 ? 19.558 -11.432 -12.300 1.00 88.81 87 PRO A C 1
ATOM 625 O O . PRO A 1 87 ? 18.741 -10.527 -12.491 1.00 88.81 87 PRO A O 1
ATOM 628 N N . ARG A 1 88 ? 20.331 -11.888 -13.293 1.00 84.50 88 ARG A N 1
ATOM 629 C CA . ARG A 1 88 ? 20.101 -11.505 -14.695 1.00 84.50 88 ARG A CA 1
ATOM 630 C C . ARG A 1 88 ? 18.700 -11.954 -15.128 1.00 84.50 88 ARG A C 1
ATOM 632 O O . ARG A 1 88 ? 18.278 -13.051 -14.783 1.00 84.50 88 ARG A O 1
ATOM 639 N N . GLY A 1 89 ? 17.997 -11.100 -15.871 1.00 82.88 89 GLY A N 1
ATOM 640 C CA . GLY A 1 89 ? 16.609 -11.342 -16.288 1.00 82.88 89 GLY A CA 1
ATOM 641 C C . GLY A 1 89 ? 15.547 -11.007 -15.232 1.00 82.88 89 GLY A C 1
ATOM 642 O O . GLY A 1 89 ? 14.362 -11.215 -15.484 1.00 82.88 89 GLY A O 1
ATOM 643 N N . SER A 1 90 ? 15.933 -10.476 -14.063 1.00 88.12 90 SER A N 1
ATOM 644 C CA . SER A 1 90 ? 14.965 -9.971 -13.085 1.00 88.12 90 SER A CA 1
ATOM 645 C C . SER A 1 90 ? 14.197 -8.756 -13.614 1.00 88.12 90 SER A C 1
ATOM 647 O O . SER A 1 90 ? 14.664 -8.039 -14.502 1.00 88.12 90 SER A O 1
ATOM 649 N N . ALA A 1 91 ? 13.039 -8.472 -13.006 1.00 86.88 91 ALA A N 1
ATOM 650 C CA . ALA A 1 91 ? 12.253 -7.279 -13.324 1.00 86.88 91 ALA A CA 1
ATOM 651 C C . ALA A 1 91 ? 13.065 -5.981 -13.159 1.00 86.88 91 ALA A C 1
ATOM 653 O O . ALA A 1 91 ? 12.883 -5.041 -13.920 1.00 86.88 91 ALA A O 1
ATOM 654 N N . PHE A 1 92 ? 14.005 -5.957 -12.212 1.00 90.38 92 PHE A N 1
ATOM 655 C CA . PHE A 1 92 ? 14.838 -4.797 -11.887 1.00 90.38 92 PHE A CA 1
ATOM 656 C C . PHE A 1 92 ? 15.918 -4.464 -12.921 1.00 90.38 92 PHE A C 1
ATOM 658 O O . PHE A 1 92 ? 16.566 -3.425 -12.815 1.00 90.38 92 PHE A O 1
ATOM 665 N N . ARG A 1 93 ? 16.162 -5.358 -13.885 1.00 87.69 93 ARG A N 1
ATOM 666 C CA . ARG A 1 93 ? 17.143 -5.161 -14.963 1.00 87.69 93 ARG A CA 1
ATOM 667 C C . ARG A 1 93 ? 16.483 -4.949 -16.327 1.00 87.69 93 ARG A C 1
ATOM 669 O O . ARG A 1 93 ? 17.181 -4.941 -17.336 1.00 87.69 93 ARG A O 1
ATOM 676 N N . ASP A 1 94 ? 15.165 -4.769 -16.345 1.00 92.19 94 ASP A N 1
ATOM 677 C CA . ASP A 1 94 ? 14.367 -4.512 -17.540 1.00 92.19 94 ASP A CA 1
ATOM 678 C C . ASP A 1 94 ? 13.592 -3.189 -17.368 1.00 92.19 94 ASP A C 1
ATOM 680 O O . ASP A 1 94 ? 12.502 -3.170 -16.782 1.00 92.19 94 ASP A O 1
ATOM 684 N N . PRO A 1 95 ? 14.146 -2.065 -17.868 1.00 93.44 95 PRO A N 1
ATOM 685 C CA . PRO A 1 95 ? 13.512 -0.754 -17.761 1.00 93.44 95 PRO A CA 1
ATOM 686 C C . PRO A 1 95 ? 12.103 -0.716 -18.362 1.00 93.44 95 PRO A C 1
ATOM 688 O O . PRO A 1 95 ? 11.194 -0.146 -17.760 1.00 93.44 95 PRO A O 1
ATOM 691 N N . ALA A 1 96 ? 11.892 -1.376 -19.505 1.00 93.94 96 ALA A N 1
ATOM 692 C CA . ALA A 1 96 ? 10.599 -1.389 -20.183 1.00 93.94 96 ALA A CA 1
ATOM 693 C C . ALA A 1 96 ? 9.542 -2.116 -19.341 1.00 93.94 96 ALA A C 1
ATOM 695 O O . ALA A 1 96 ? 8.405 -1.651 -19.212 1.00 93.94 96 ALA A O 1
ATOM 696 N N . ARG A 1 97 ? 9.917 -3.230 -18.700 1.00 93.31 97 ARG A N 1
ATOM 697 C CA . ARG A 1 97 ? 9.028 -3.948 -17.777 1.00 93.31 97 ARG A CA 1
ATOM 698 C C . ARG A 1 97 ? 8.681 -3.118 -16.542 1.00 93.31 97 ARG A C 1
ATOM 700 O O . ARG A 1 97 ? 7.523 -3.146 -16.119 1.00 93.31 97 ARG A O 1
ATOM 707 N N . MET A 1 98 ? 9.637 -2.377 -15.982 1.00 95.06 98 MET A N 1
ATOM 708 C CA . MET A 1 98 ? 9.403 -1.501 -14.826 1.00 95.06 98 MET A CA 1
ATOM 709 C C . MET A 1 98 ? 8.446 -0.354 -15.175 1.00 95.06 98 MET A C 1
ATOM 711 O O . MET A 1 98 ? 7.451 -0.147 -14.480 1.00 95.06 98 MET A O 1
ATOM 715 N N . GLU A 1 99 ? 8.666 0.329 -16.298 1.00 95.69 99 GLU A N 1
ATOM 716 C CA . GLU A 1 99 ? 7.773 1.389 -16.786 1.00 95.69 99 GLU A CA 1
ATOM 717 C C . GLU A 1 99 ? 6.361 0.870 -17.092 1.00 95.69 99 GLU A C 1
ATOM 719 O O . GLU A 1 99 ? 5.355 1.505 -16.749 1.00 95.69 99 GLU A O 1
ATOM 724 N N . ALA A 1 100 ? 6.260 -0.320 -17.691 1.00 94.94 100 ALA A N 1
ATOM 725 C CA . ALA A 1 100 ? 4.982 -0.979 -17.929 1.00 94.94 100 ALA A CA 1
ATOM 726 C C . ALA A 1 100 ? 4.272 -1.350 -16.618 1.00 94.94 100 ALA A C 1
ATOM 728 O O . ALA A 1 100 ? 3.043 -1.341 -16.565 1.00 94.94 100 ALA A O 1
ATOM 729 N N . ALA A 1 101 ? 5.000 -1.702 -15.555 1.00 95.00 101 ALA A N 1
ATOM 730 C CA . ALA A 1 101 ? 4.409 -1.961 -14.243 1.00 95.00 101 ALA A CA 1
ATOM 731 C C . ALA A 1 101 ? 3.845 -0.675 -13.616 1.00 95.00 101 ALA A C 1
ATOM 733 O O . ALA A 1 101 ? 2.692 -0.673 -13.186 1.00 95.00 101 ALA A O 1
ATOM 734 N N . VAL A 1 102 ? 4.608 0.426 -13.644 1.00 95.62 102 VAL A N 1
ATOM 735 C CA . VAL A 1 102 ? 4.183 1.745 -13.135 1.00 95.62 102 VAL A CA 1
ATOM 736 C C . VAL A 1 102 ? 2.900 2.208 -13.827 1.00 95.62 102 VAL A C 1
ATOM 738 O O . VAL A 1 102 ? 1.897 2.501 -13.178 1.00 95.62 102 VAL A O 1
ATOM 741 N N . THR A 1 103 ? 2.906 2.231 -15.159 1.00 95.56 103 THR A N 1
ATOM 742 C CA . THR A 1 103 ? 1.783 2.749 -15.955 1.00 95.56 103 THR A CA 1
ATOM 743 C C . THR A 1 103 ? 0.541 1.860 -15.882 1.00 95.56 103 THR A C 1
ATOM 745 O O . THR A 1 103 ? -0.579 2.370 -15.803 1.00 95.56 103 THR A O 1
ATOM 748 N N . ARG A 1 104 ? 0.703 0.528 -15.871 1.00 95.50 104 ARG A N 1
ATOM 749 C CA . ARG A 1 104 ? -0.432 -0.393 -15.701 1.00 95.50 104 ARG A CA 1
ATOM 750 C C . ARG A 1 104 ? -1.040 -0.284 -14.313 1.00 95.50 104 ARG A C 1
ATOM 752 O O . ARG A 1 104 ? -2.262 -0.270 -14.207 1.00 95.50 104 ARG A O 1
ATOM 759 N N . LEU A 1 105 ? -0.222 -0.200 -13.265 1.00 95.38 105 LEU A N 1
ATOM 760 C CA . LEU A 1 105 ? -0.736 -0.093 -11.905 1.00 95.38 105 LEU A CA 1
ATOM 761 C C . LEU A 1 105 ? -1.467 1.241 -11.695 1.00 95.38 105 LEU A C 1
ATOM 763 O O . LEU A 1 105 ? -2.577 1.223 -11.169 1.00 95.38 105 LEU A O 1
ATOM 767 N N . ASP A 1 106 ? -0.935 2.366 -12.192 1.00 94.50 106 ASP A N 1
ATOM 768 C CA . ASP A 1 106 ? -1.613 3.676 -12.112 1.00 94.50 106 ASP A CA 1
ATOM 769 C C . ASP A 1 106 ? -2.998 3.650 -12.773 1.00 94.50 106 ASP A C 1
ATOM 771 O O . ASP A 1 106 ? -3.951 4.213 -12.242 1.00 94.50 106 ASP A O 1
ATOM 775 N N . ARG A 1 107 ? -3.154 2.909 -13.879 1.00 93.75 107 ARG A N 1
ATOM 776 C CA . ARG A 1 107 ? -4.454 2.747 -14.546 1.00 93.75 107 ARG A CA 1
ATOM 777 C C . ARG A 1 107 ? -5.505 2.077 -13.655 1.00 93.75 107 ARG A C 1
ATOM 779 O O . ARG A 1 107 ? -6.675 2.444 -13.728 1.00 93.75 107 ARG A O 1
ATOM 786 N N . TYR A 1 108 ? -5.115 1.092 -12.845 1.00 93.00 108 TYR A N 1
ATOM 787 C CA . TYR A 1 108 ? -6.046 0.363 -11.976 1.00 93.00 108 TYR A CA 1
ATOM 788 C C . TYR A 1 108 ? -6.261 1.042 -10.621 1.00 93.00 108 TYR A C 1
ATOM 790 O O . TYR A 1 108 ? -7.344 0.938 -10.044 1.00 93.00 108 TYR A O 1
ATOM 798 N N . VAL A 1 109 ? -5.243 1.728 -10.099 1.00 92.31 109 VAL A N 1
ATOM 799 C CA . VAL A 1 109 ? -5.274 2.364 -8.776 1.00 92.31 109 VAL A CA 1
ATOM 800 C C . VAL A 1 109 ? -4.782 3.821 -8.829 1.00 92.31 109 VAL A C 1
ATOM 802 O O . VAL A 1 109 ? -3.842 4.174 -8.120 1.00 92.31 109 VAL A O 1
ATOM 805 N N . PRO A 1 110 ? -5.451 4.713 -9.591 1.00 90.75 110 PRO A N 1
ATOM 806 C CA . PRO A 1 110 ? -4.979 6.089 -9.832 1.00 90.75 110 PRO A CA 1
ATOM 807 C C . PRO A 1 110 ? -4.991 6.987 -8.585 1.00 90.75 110 PRO A C 1
ATOM 809 O O . PRO A 1 110 ? -4.492 8.108 -8.609 1.00 90.75 110 PRO A O 1
ATOM 812 N N . PHE A 1 111 ? -5.593 6.511 -7.492 1.00 89.56 111 PHE A N 1
ATOM 813 C CA . PHE A 1 111 ? -5.610 7.178 -6.190 1.00 89.56 111 PHE A CA 1
ATOM 814 C C . PHE A 1 111 ? -4.353 6.888 -5.350 1.00 89.56 111 PHE A C 1
ATOM 816 O O . PHE A 1 111 ? -4.204 7.448 -4.268 1.00 89.56 111 PHE A O 1
ATOM 823 N N . ILE A 1 112 ? -3.468 6.000 -5.813 1.00 91.75 112 ILE A N 1
ATOM 824 C CA . ILE A 1 112 ? -2.194 5.683 -5.163 1.00 91.75 112 ILE A CA 1
ATOM 825 C C . ILE A 1 112 ? -1.070 6.341 -5.955 1.00 91.75 112 ILE A C 1
ATOM 827 O O . ILE A 1 112 ? -1.026 6.269 -7.179 1.00 91.75 112 ILE A O 1
ATOM 831 N N . ASP A 1 113 ? -0.115 6.929 -5.243 1.00 92.00 113 ASP A N 1
ATOM 832 C CA . ASP A 1 113 ? 1.135 7.390 -5.833 1.00 92.00 113 ASP A CA 1
ATOM 833 C C . ASP A 1 113 ? 2.027 6.191 -6.195 1.00 92.00 113 ASP A C 1
ATOM 835 O O . ASP A 1 113 ? 2.856 5.743 -5.400 1.00 92.00 113 ASP A O 1
ATOM 839 N N . VAL A 1 114 ? 1.810 5.630 -7.385 1.00 94.94 114 VAL A N 1
ATOM 840 C CA . VAL A 1 114 ? 2.497 4.419 -7.851 1.00 94.94 114 VAL A CA 1
ATOM 841 C C . VAL A 1 114 ? 4.021 4.583 -7.932 1.00 94.94 114 VAL A C 1
ATOM 843 O O . VAL A 1 114 ? 4.715 3.694 -7.430 1.00 94.94 114 VAL A O 1
ATOM 846 N N . PRO A 1 115 ? 4.579 5.680 -8.490 1.00 94.88 115 PRO A N 1
ATOM 847 C CA . PRO A 1 115 ? 6.020 5.916 -8.449 1.00 94.88 115 PRO A CA 1
ATOM 848 C C . PRO A 1 115 ? 6.590 5.855 -7.030 1.00 94.88 115 PRO A C 1
ATOM 850 O O . PRO A 1 115 ? 7.575 5.157 -6.795 1.00 94.88 115 PRO A O 1
ATOM 853 N N . MET A 1 116 ? 5.943 6.525 -6.069 1.00 93.31 116 MET A N 1
ATOM 854 C CA . MET A 1 116 ? 6.384 6.518 -4.672 1.00 93.31 116 MET A CA 1
ATOM 855 C C . MET A 1 116 ? 6.257 5.130 -4.032 1.00 93.31 116 MET A C 1
ATOM 857 O O . MET A 1 116 ? 7.161 4.703 -3.312 1.00 93.31 116 MET A O 1
ATOM 861 N N . LEU A 1 117 ? 5.161 4.418 -4.311 1.00 95.25 117 LEU A N 1
ATOM 862 C CA . LEU A 1 117 ? 4.888 3.070 -3.812 1.00 95.25 117 LEU A CA 1
ATOM 863 C C . LEU A 1 117 ? 5.988 2.081 -4.228 1.00 95.25 117 LEU A C 1
ATOM 865 O O . LEU A 1 117 ? 6.561 1.401 -3.377 1.00 95.25 117 LEU A O 1
ATOM 869 N N . LEU A 1 118 ? 6.291 2.017 -5.528 1.00 95.06 118 LEU A N 1
ATOM 870 C CA . LEU A 1 118 ? 7.234 1.048 -6.096 1.00 95.06 118 LEU A CA 1
ATOM 871 C C . LEU A 1 118 ? 8.693 1.390 -5.772 1.00 95.06 118 LEU A C 1
ATOM 873 O O . LEU A 1 118 ? 9.504 0.486 -5.602 1.00 95.06 118 LEU A O 1
ATOM 877 N N . HIS A 1 119 ? 9.019 2.676 -5.625 1.00 93.94 119 HIS A N 1
ATOM 878 C CA . HIS A 1 119 ? 10.328 3.108 -5.131 1.00 93.94 119 HIS A CA 1
ATOM 879 C C . HIS A 1 119 ? 10.552 2.713 -3.658 1.00 93.94 119 HIS A C 1
ATOM 881 O O . HIS A 1 119 ? 11.639 2.270 -3.298 1.00 93.94 119 HIS A O 1
ATOM 887 N N . ARG A 1 120 ? 9.539 2.872 -2.792 1.00 92.88 120 ARG A N 1
ATOM 888 C CA . ARG A 1 120 ? 9.656 2.571 -1.351 1.00 92.88 120 ARG A CA 1
ATOM 889 C C . ARG A 1 120 ? 9.558 1.081 -1.022 1.00 92.88 120 ARG A C 1
ATOM 891 O O . ARG A 1 120 ? 9.979 0.670 0.051 1.00 92.88 120 ARG A O 1
ATOM 898 N N . ALA A 1 121 ? 8.983 0.274 -1.909 1.00 94.44 121 ALA A N 1
ATOM 899 C CA . ALA A 1 121 ? 8.994 -1.179 -1.791 1.00 94.44 121 ALA A CA 1
ATOM 900 C C . ALA A 1 121 ? 9.321 -1.822 -3.147 1.00 94.44 121 ALA A C 1
ATOM 902 O O . ALA A 1 121 ? 8.423 -2.354 -3.807 1.00 94.44 121 ALA A O 1
ATOM 903 N N . PRO A 1 122 ? 10.609 -1.834 -3.546 1.00 94.38 122 PRO A N 1
ATOM 904 C CA . PRO A 1 122 ? 11.054 -2.444 -4.797 1.00 94.38 122 PRO A CA 1
ATOM 905 C C . PRO A 1 122 ? 10.557 -3.880 -5.031 1.00 94.38 122 PRO A C 1
ATOM 907 O O . PRO A 1 122 ? 10.162 -4.161 -6.161 1.00 94.38 122 PRO A O 1
ATOM 910 N N . PRO A 1 123 ? 10.472 -4.779 -4.021 1.00 93.44 123 PRO A N 1
ATOM 911 C CA . PRO A 1 123 ? 9.969 -6.144 -4.227 1.00 93.44 123 PRO A CA 1
ATOM 912 C C . PRO A 1 123 ? 8.565 -6.229 -4.850 1.00 93.44 123 PRO A C 1
ATOM 914 O O . PRO A 1 123 ? 8.221 -7.242 -5.452 1.00 93.44 123 PRO A O 1
ATOM 917 N N . LEU A 1 124 ? 7.756 -5.164 -4.780 1.00 94.56 124 LEU A N 1
ATOM 918 C CA . LEU A 1 124 ? 6.453 -5.116 -5.452 1.00 94.56 124 LEU A CA 1
ATOM 919 C C . LEU A 1 124 ? 6.563 -5.198 -6.984 1.00 94.56 124 LEU A C 1
ATOM 921 O O . LEU A 1 124 ? 5.621 -5.652 -7.623 1.00 94.56 124 LEU A O 1
ATOM 925 N N . LEU A 1 125 ? 7.690 -4.800 -7.586 1.00 94.00 125 LEU A N 1
ATOM 926 C CA . LEU A 1 125 ? 7.910 -4.896 -9.038 1.00 94.00 125 LEU A CA 1
ATOM 927 C C . LEU A 1 125 ? 8.021 -6.339 -9.546 1.00 94.00 125 LEU A C 1
ATOM 929 O O . LEU A 1 125 ? 7.850 -6.586 -10.742 1.00 94.00 125 LEU A O 1
ATOM 933 N N . GLU A 1 126 ? 8.320 -7.289 -8.663 1.00 92.06 126 GLU A N 1
ATOM 934 C CA . GLU A 1 126 ? 8.375 -8.709 -9.015 1.00 92.06 126 GLU A CA 1
ATOM 935 C C . GLU A 1 126 ? 6.992 -9.361 -9.009 1.00 92.06 126 GLU A C 1
ATOM 937 O O . GLU A 1 126 ? 6.799 -10.408 -9.629 1.00 92.06 126 GLU A O 1
ATOM 942 N N . MET A 1 127 ? 6.021 -8.729 -8.350 1.00 93.06 127 MET A N 1
ATOM 943 C CA . MET A 1 127 ? 4.652 -9.214 -8.286 1.00 93.06 127 MET A CA 1
ATOM 944 C C . MET A 1 127 ? 3.890 -8.894 -9.567 1.00 93.06 127 MET A C 1
ATOM 946 O O . MET A 1 127 ? 4.098 -7.870 -10.222 1.00 93.06 127 MET A O 1
ATOM 950 N N . ASP A 1 128 ? 2.945 -9.764 -9.907 1.00 92.44 128 ASP A N 1
ATOM 951 C CA . ASP A 1 128 ? 2.031 -9.485 -11.000 1.00 92.44 128 ASP A CA 1
ATOM 952 C C . ASP A 1 128 ? 1.061 -8.340 -10.625 1.00 92.44 128 ASP A C 1
ATOM 954 O O . ASP A 1 128 ? 0.670 -8.147 -9.465 1.00 92.44 128 ASP A O 1
ATOM 958 N N . THR A 1 129 ? 0.684 -7.538 -11.626 1.00 93.38 129 THR A N 1
ATOM 959 C CA . THR A 1 129 ? -0.184 -6.369 -11.421 1.00 93.38 129 THR A CA 1
ATOM 960 C C . THR A 1 129 ? -1.559 -6.768 -10.886 1.00 93.38 129 THR A C 1
ATOM 962 O O . THR A 1 129 ? -2.149 -6.022 -10.109 1.00 93.38 129 THR A O 1
ATOM 965 N N . GLU A 1 130 ? -2.076 -7.935 -11.267 1.00 93.75 130 GLU A N 1
ATOM 966 C CA . GLU A 1 130 ? -3.407 -8.383 -10.864 1.00 93.75 130 GLU A CA 1
ATOM 967 C C . GLU A 1 130 ? -3.460 -8.690 -9.361 1.00 93.75 130 GLU A C 1
ATOM 969 O O . GLU A 1 130 ? -4.340 -8.209 -8.652 1.00 93.75 130 GLU A O 1
ATOM 974 N N . THR A 1 131 ? -2.470 -9.409 -8.847 1.00 94.12 131 THR A N 1
ATOM 975 C CA . THR A 1 131 ? -2.258 -9.724 -7.439 1.00 94.12 131 THR A CA 1
ATOM 976 C C . THR A 1 131 ? -2.091 -8.449 -6.629 1.00 94.12 131 THR A C 1
ATOM 978 O O . THR A 1 131 ? -2.723 -8.321 -5.580 1.00 94.12 131 THR A O 1
ATOM 981 N N . LEU A 1 132 ? -1.312 -7.473 -7.113 1.00 94.94 132 LEU A N 1
ATOM 982 C CA . LEU A 1 132 ? -1.205 -6.167 -6.455 1.00 94.94 132 LEU A CA 1
ATOM 983 C C . LEU A 1 132 ? -2.567 -5.472 -6.360 1.00 94.94 132 LEU A C 1
ATOM 985 O O . LEU A 1 132 ? -2.953 -5.031 -5.278 1.00 94.94 132 LEU A O 1
ATOM 989 N N . VAL A 1 133 ? -3.332 -5.428 -7.454 1.00 94.94 133 VAL A N 1
ATOM 990 C CA . VAL A 1 133 ? -4.672 -4.819 -7.474 1.00 94.94 133 VAL A CA 1
ATOM 991 C C . VAL A 1 133 ? -5.630 -5.550 -6.531 1.00 94.94 133 VAL A C 1
ATOM 993 O O . VAL A 1 133 ? -6.341 -4.897 -5.764 1.00 94.94 133 VAL A O 1
ATOM 996 N N . ARG A 1 134 ? -5.615 -6.890 -6.504 1.00 94.06 134 ARG A N 1
ATOM 997 C CA . ARG A 1 134 ? -6.418 -7.688 -5.562 1.00 94.06 134 ARG A CA 1
ATOM 998 C C . ARG A 1 134 ? -6.040 -7.393 -4.106 1.00 94.06 134 ARG A C 1
ATOM 1000 O O . ARG A 1 134 ? -6.931 -7.223 -3.275 1.00 94.06 134 ARG A O 1
ATOM 1007 N N . ARG A 1 135 ? -4.744 -7.272 -3.786 1.00 94.88 135 ARG A N 1
ATOM 1008 C CA . ARG A 1 135 ? -4.271 -6.919 -2.431 1.00 94.88 135 ARG A CA 1
ATOM 1009 C C . ARG A 1 135 ? -4.678 -5.500 -2.033 1.00 94.88 135 ARG A C 1
ATOM 1011 O O . ARG A 1 135 ? -5.172 -5.302 -0.924 1.00 94.88 135 ARG A O 1
ATOM 1018 N N . VAL A 1 136 ? -4.562 -4.530 -2.944 1.00 95.00 136 VAL A N 1
ATOM 1019 C CA . VAL A 1 136 ? -5.051 -3.158 -2.726 1.00 95.00 136 VAL A CA 1
ATOM 1020 C C . VAL A 1 136 ? -6.561 -3.155 -2.476 1.00 95.00 136 VAL A C 1
ATOM 1022 O O . VAL A 1 136 ? -7.023 -2.506 -1.539 1.00 95.00 136 VAL A O 1
ATOM 1025 N N . ALA A 1 137 ? -7.338 -3.900 -3.265 1.00 93.44 137 ALA A N 1
ATOM 1026 C CA . ALA A 1 137 ? -8.783 -4.009 -3.085 1.00 93.44 137 ALA A CA 1
ATOM 1027 C C . ALA A 1 137 ? -9.149 -4.629 -1.726 1.00 93.44 137 ALA A C 1
ATOM 1029 O O . ALA A 1 137 ? -10.013 -4.099 -1.027 1.00 93.44 137 ALA A O 1
ATOM 1030 N N . GLY A 1 138 ? -8.452 -5.693 -1.313 1.00 93.31 138 GLY A N 1
ATOM 1031 C CA . GLY A 1 138 ? -8.621 -6.309 0.005 1.00 93.31 138 GLY A CA 1
ATOM 1032 C C . GLY A 1 138 ? -8.356 -5.326 1.148 1.00 93.31 138 GLY A C 1
ATOM 1033 O O . GLY A 1 138 ? -9.210 -5.134 2.014 1.00 93.31 138 GLY A O 1
ATOM 1034 N N . LEU A 1 139 ? -7.230 -4.609 1.100 1.00 93.62 139 LEU A N 1
ATOM 1035 C CA . LEU A 1 139 ? -6.907 -3.574 2.088 1.00 93.62 139 LEU A CA 1
ATOM 1036 C C . LEU A 1 139 ? -7.928 -2.431 2.097 1.00 93.62 139 LEU A C 1
ATOM 1038 O O . LEU A 1 139 ? -8.292 -1.943 3.165 1.00 93.62 139 LEU A O 1
ATOM 1042 N N . LYS A 1 140 ? -8.444 -2.032 0.929 1.00 92.94 140 LYS A N 1
ATOM 1043 C CA . LYS A 1 140 ? -9.489 -1.003 0.823 1.00 92.94 140 LYS A CA 1
ATOM 1044 C C . LYS A 1 140 ? -10.787 -1.431 1.505 1.00 92.94 140 LYS A C 1
ATOM 1046 O O . LYS A 1 140 ? -11.459 -0.603 2.116 1.00 92.94 140 LYS A O 1
ATOM 1051 N N . LEU A 1 141 ? -11.137 -2.715 1.429 1.00 91.25 141 LEU A N 1
ATOM 1052 C CA . LEU A 1 141 ? -12.293 -3.278 2.133 1.00 91.25 141 LEU A CA 1
ATOM 1053 C C . LEU A 1 141 ? -12.058 -3.399 3.643 1.00 91.25 141 LEU A C 1
ATOM 1055 O O . LEU A 1 141 ? -12.999 -3.219 4.418 1.00 91.25 141 LEU A O 1
ATOM 1059 N N . ALA A 1 142 ? -10.824 -3.660 4.071 1.00 90.69 142 ALA A N 1
ATOM 1060 C CA . ALA A 1 142 ? -10.468 -3.710 5.485 1.00 90.69 142 ALA A CA 1
ATOM 1061 C C . ALA A 1 142 ? -10.441 -2.307 6.132 1.00 90.69 142 ALA A C 1
ATOM 1063 O O . ALA A 1 142 ? -10.881 -2.143 7.272 1.00 90.69 142 ALA A O 1
ATOM 1064 N N . LEU A 1 143 ? -9.989 -1.288 5.391 1.00 91.94 143 LEU A N 1
ATOM 1065 C CA . LEU A 1 143 ? -9.752 0.086 5.855 1.00 91.94 143 LEU A CA 1
ATOM 1066 C C . LEU A 1 143 ? -10.700 1.112 5.209 1.00 91.94 143 LEU A C 1
ATOM 1068 O O . LEU A 1 143 ? -10.280 2.173 4.756 1.00 91.94 143 LEU A O 1
ATOM 1072 N N . ARG A 1 144 ? -12.007 0.828 5.195 1.00 88.69 144 ARG A N 1
ATOM 1073 C CA . ARG A 1 144 ? -13.029 1.683 4.545 1.00 88.69 144 ARG A CA 1
ATOM 1074 C C . ARG A 1 144 ? -13.194 3.081 5.153 1.00 88.69 144 ARG A C 1
ATOM 1076 O O . ARG A 1 144 ? -13.856 3.921 4.557 1.00 88.69 144 ARG A O 1
ATOM 1083 N N . GLY A 1 145 ? -12.623 3.325 6.331 1.00 86.44 145 GLY A N 1
ATOM 1084 C CA . GLY A 1 145 ? -12.797 4.564 7.088 1.00 86.44 145 GLY A CA 1
ATOM 1085 C C . GLY A 1 145 ? -11.887 5.726 6.696 1.00 86.44 145 GLY A C 1
ATOM 1086 O O . GLY A 1 145 ? -11.962 6.760 7.355 1.00 86.44 145 GLY A O 1
ATOM 1087 N N . GLY A 1 146 ? -11.023 5.580 5.685 1.00 90.81 146 GLY A N 1
ATOM 1088 C CA . GLY A 1 146 ? -10.094 6.643 5.307 1.00 90.81 146 GLY A CA 1
ATOM 1089 C C . GLY A 1 146 ? -9.331 6.408 4.005 1.00 90.81 146 GLY A C 1
ATOM 1090 O O . GLY A 1 146 ? -9.723 5.595 3.167 1.00 90.81 146 GLY A O 1
ATOM 1091 N N . ASP A 1 147 ? -8.249 7.166 3.831 1.00 92.25 147 ASP A N 1
ATOM 1092 C CA . ASP A 1 147 ? -7.446 7.181 2.612 1.00 92.25 147 ASP A CA 1
ATOM 1093 C C . ASP A 1 147 ? -6.381 6.072 2.609 1.00 92.25 147 ASP A C 1
ATOM 1095 O O . ASP A 1 147 ? -5.343 6.147 3.273 1.00 92.25 147 ASP A O 1
ATOM 1099 N N . LEU A 1 148 ? -6.627 5.031 1.811 1.00 93.12 148 LEU A N 1
ATOM 1100 C CA . LEU A 1 148 ? -5.671 3.943 1.614 1.00 93.12 148 LEU A CA 1
ATOM 1101 C C . LEU A 1 148 ? -4.372 4.414 0.939 1.00 93.12 148 LEU A C 1
ATOM 1103 O O . LEU A 1 148 ? -3.316 3.846 1.217 1.00 93.12 148 LEU A O 1
ATOM 1107 N N . GLY A 1 149 ? -4.423 5.439 0.083 1.00 91.94 149 GLY A N 1
ATOM 1108 C CA . GLY A 1 149 ? -3.240 6.000 -0.569 1.00 91.94 149 GLY A CA 1
ATOM 1109 C C . GLY A 1 149 ? -2.246 6.547 0.454 1.00 91.94 149 GLY A C 1
ATOM 1110 O O . GLY A 1 149 ? -1.055 6.252 0.369 1.00 91.94 149 GLY A O 1
ATOM 1111 N N . ALA A 1 150 ? -2.736 7.240 1.485 1.00 90.44 150 ALA A N 1
ATOM 1112 C CA . ALA A 1 150 ? -1.913 7.721 2.593 1.00 90.44 150 ALA A CA 1
ATOM 1113 C C . ALA A 1 150 ? -1.264 6.573 3.390 1.00 90.44 150 ALA A C 1
ATOM 1115 O O . ALA A 1 150 ? -0.075 6.632 3.710 1.00 90.44 150 ALA A O 1
ATOM 1116 N N . VAL A 1 151 ? -2.017 5.505 3.680 1.00 93.62 151 VAL A N 1
ATOM 1117 C CA . VAL A 1 151 ? -1.495 4.325 4.396 1.00 93.62 151 VAL A CA 1
ATOM 1118 C C . VAL A 1 151 ? -0.409 3.627 3.581 1.00 93.62 151 VAL A C 1
ATOM 1120 O O . VAL A 1 151 ? 0.665 3.344 4.106 1.00 93.62 151 VAL A O 1
ATOM 1123 N N . LEU A 1 152 ? -0.663 3.379 2.295 1.00 94.06 152 LEU A N 1
ATOM 1124 C CA . LEU A 1 152 ? 0.290 2.717 1.404 1.00 94.06 152 LEU A CA 1
ATOM 1125 C C . LEU A 1 152 ? 1.493 3.598 1.066 1.00 94.06 152 LEU A C 1
ATOM 1127 O O . LEU A 1 152 ? 2.578 3.074 0.840 1.00 94.06 152 LEU A O 1
ATOM 1131 N N . GLY A 1 153 ? 1.337 4.922 1.104 1.00 90.88 153 GLY A N 1
ATOM 1132 C CA . GLY A 1 153 ? 2.460 5.849 1.045 1.00 90.88 153 GLY A CA 1
ATOM 1133 C C . GLY A 1 153 ? 3.419 5.654 2.221 1.00 90.88 153 GLY A C 1
ATOM 1134 O O . GLY A 1 153 ? 4.631 5.679 2.030 1.00 90.88 153 GLY A O 1
ATOM 1135 N N . LEU A 1 154 ? 2.901 5.416 3.430 1.00 90.69 154 LEU A N 1
ATOM 1136 C CA . LEU A 1 154 ? 3.709 5.202 4.638 1.00 90.69 154 LEU A CA 1
ATOM 1137 C C . LEU A 1 154 ? 4.238 3.767 4.775 1.00 90.69 154 LEU A C 1
ATOM 1139 O O . LEU A 1 154 ? 5.360 3.569 5.231 1.00 90.69 154 LEU A O 1
ATOM 1143 N N . ALA A 1 155 ? 3.438 2.771 4.398 1.00 93.94 155 ALA A N 1
ATOM 1144 C CA . ALA A 1 155 ? 3.745 1.354 4.577 1.00 93.94 155 ALA A CA 1
ATOM 1145 C C . ALA A 1 155 ? 3.405 0.530 3.323 1.00 93.94 155 ALA A C 1
ATOM 1147 O O . ALA A 1 155 ? 2.511 -0.322 3.358 1.00 93.94 155 ALA A O 1
ATOM 1148 N N . PRO A 1 156 ? 4.142 0.721 2.215 1.00 94.06 156 PRO A N 1
ATOM 1149 C CA . PRO A 1 156 ? 3.922 -0.033 0.979 1.00 94.06 156 PRO A CA 1
ATOM 1150 C C . PRO A 1 156 ? 4.169 -1.539 1.157 1.00 94.06 156 PRO A C 1
ATOM 1152 O O . PRO A 1 156 ? 3.527 -2.354 0.498 1.00 94.06 156 PRO A O 1
ATOM 1155 N N . GLY A 1 157 ? 5.024 -1.923 2.115 1.00 93.62 157 GLY A N 1
ATOM 1156 C CA . GLY A 1 157 ? 5.293 -3.320 2.470 1.00 93.62 157 GLY A CA 1
ATOM 1157 C C . GLY A 1 157 ? 4.065 -4.112 2.939 1.00 93.62 157 GLY A C 1
ATOM 1158 O O . GLY A 1 157 ? 4.101 -5.338 2.923 1.00 93.62 157 GLY A O 1
ATOM 1159 N N . LEU A 1 158 ? 2.946 -3.458 3.279 1.00 94.44 158 LEU A N 1
ATOM 1160 C CA . LEU A 1 158 ? 1.678 -4.151 3.548 1.00 94.44 158 LEU A CA 1
ATOM 1161 C C . LEU A 1 158 ? 1.182 -4.953 2.342 1.00 94.44 158 LEU A C 1
ATOM 1163 O O . LEU A 1 158 ? 0.518 -5.969 2.517 1.00 94.44 158 LEU A O 1
ATOM 1167 N N . LEU A 1 159 ? 1.528 -4.524 1.126 1.00 95.38 159 LEU A N 1
ATOM 1168 C CA . LEU A 1 159 ? 1.184 -5.238 -0.099 1.00 95.38 159 LEU A CA 1
ATOM 1169 C C . LEU A 1 159 ? 2.051 -6.475 -0.336 1.00 95.38 159 LEU A C 1
ATOM 1171 O O . LEU A 1 159 ? 1.709 -7.255 -1.218 1.00 95.38 159 LEU A O 1
ATOM 1175 N N . LEU A 1 160 ? 3.129 -6.683 0.429 1.00 94.31 160 LEU A N 1
ATOM 1176 C CA . LEU A 1 160 ? 3.951 -7.898 0.368 1.00 94.31 160 LEU A CA 1
ATOM 1177 C C . LEU A 1 160 ? 3.364 -9.033 1.214 1.00 94.31 160 LEU A C 1
ATOM 1179 O O . LEU A 1 160 ? 3.540 -10.200 0.863 1.00 94.31 160 LEU A O 1
ATOM 1183 N N . ALA A 1 161 ? 2.597 -8.702 2.254 1.00 92.00 161 ALA A N 1
ATOM 1184 C CA . ALA A 1 161 ? 1.867 -9.679 3.053 1.00 92.00 161 ALA A CA 1
ATOM 1185 C C . ALA A 1 161 ? 0.719 -10.322 2.262 1.00 92.00 161 ALA A C 1
ATOM 1187 O O . ALA A 1 161 ? 0.164 -9.739 1.323 1.00 92.00 161 ALA A O 1
ATOM 1188 N N . SER A 1 162 ? 0.341 -11.535 2.656 1.00 89.19 162 SER A N 1
ATOM 1189 C CA . SER A 1 162 ? -0.865 -12.176 2.136 1.00 89.19 162 SER A CA 1
ATOM 1190 C C . SER A 1 162 ? -2.121 -11.384 2.522 1.00 89.19 162 SER A C 1
ATOM 1192 O O . SER A 1 162 ? -2.148 -10.642 3.510 1.00 89.19 162 SER A O 1
ATOM 1194 N N . ALA A 1 163 ? -3.195 -11.553 1.744 1.00 86.12 163 ALA A N 1
ATOM 1195 C CA . ALA A 1 163 ? -4.476 -10.918 2.050 1.00 86.12 163 ALA A CA 1
ATOM 1196 C C . ALA A 1 163 ? -4.986 -11.322 3.446 1.00 86.12 163 ALA A C 1
ATOM 1198 O O . ALA A 1 163 ? -5.519 -10.483 4.172 1.00 86.12 163 ALA A O 1
ATOM 1199 N N . ASP A 1 164 ? -4.764 -12.575 3.846 1.00 87.62 164 ASP A N 1
ATOM 1200 C CA . ASP A 1 164 ? -5.189 -13.101 5.143 1.00 87.62 164 ASP A CA 1
ATOM 1201 C C . ASP A 1 164 ? -4.412 -12.480 6.305 1.00 87.62 164 ASP A C 1
ATOM 1203 O O . ASP A 1 164 ? -5.015 -12.092 7.304 1.00 87.62 164 ASP A O 1
ATOM 1207 N N . GLU A 1 165 ? -3.094 -12.312 6.173 1.00 90.62 165 GLU A N 1
ATOM 1208 C CA . GLU A 1 165 ? -2.269 -11.642 7.187 1.00 90.62 165 GLU A CA 1
ATOM 1209 C C . GLU A 1 165 ? -2.672 -10.177 7.362 1.00 90.62 165 GLU A C 1
ATOM 1211 O O . GLU A 1 165 ? -2.858 -9.711 8.489 1.00 90.62 165 GLU A O 1
ATOM 1216 N N . ALA A 1 166 ? -2.863 -9.456 6.256 1.00 90.12 166 ALA A N 1
ATOM 1217 C CA . ALA A 1 166 ? -3.294 -8.065 6.289 1.00 90.12 166 ALA A CA 1
ATOM 1218 C C . ALA A 1 166 ? -4.684 -7.918 6.935 1.00 90.12 166 ALA A C 1
ATOM 1220 O O . ALA A 1 166 ? -4.882 -7.082 7.822 1.00 90.12 166 ALA A O 1
ATOM 1221 N N . ASN A 1 167 ? -5.637 -8.772 6.553 1.00 90.12 167 ASN A N 1
ATOM 1222 C CA . ASN A 1 167 ? -6.981 -8.783 7.129 1.00 90.12 167 ASN A CA 1
ATOM 1223 C C . ASN A 1 167 ? -6.963 -9.160 8.615 1.00 90.12 167 ASN A C 1
ATOM 1225 O O . ASN A 1 167 ? -7.657 -8.534 9.419 1.00 90.12 167 ASN A O 1
ATOM 1229 N N . ALA A 1 168 ? -6.148 -10.143 9.005 1.00 90.75 168 ALA A N 1
ATOM 1230 C CA . ALA A 1 168 ? -5.974 -10.536 10.398 1.00 90.75 168 ALA A CA 1
ATOM 1231 C C . ALA A 1 168 ? -5.377 -9.400 11.239 1.00 90.75 168 ALA A C 1
ATOM 1233 O O . ALA A 1 168 ? -5.822 -9.187 12.369 1.00 90.75 168 ALA A O 1
ATOM 1234 N N . ALA A 1 169 ? -4.427 -8.638 10.688 1.00 93.19 169 ALA A N 1
ATOM 1235 C CA . ALA A 1 169 ? -3.837 -7.488 11.363 1.00 93.19 169 ALA A CA 1
ATOM 1236 C C . ALA A 1 169 ? -4.882 -6.393 11.614 1.00 93.19 169 ALA A C 1
ATOM 1238 O O . ALA A 1 169 ? -5.026 -5.925 12.743 1.00 93.19 169 ALA A O 1
ATOM 1239 N N . VAL A 1 170 ? -5.668 -6.028 10.594 1.00 92.88 170 VAL A N 1
ATOM 1240 C CA . VAL A 1 170 ? -6.734 -5.018 10.732 1.00 92.88 170 VAL A CA 1
ATOM 1241 C C . VAL A 1 170 ? -7.847 -5.499 11.670 1.00 92.88 170 VAL A C 1
ATOM 1243 O O . VAL A 1 170 ? -8.389 -4.712 12.447 1.00 92.88 170 VAL A O 1
ATOM 1246 N N . ALA A 1 171 ? -8.173 -6.794 11.657 1.00 92.00 171 ALA A N 1
ATOM 1247 C CA . ALA A 1 171 ? -9.123 -7.378 12.600 1.00 92.00 171 ALA A CA 1
ATOM 1248 C C . ALA A 1 171 ? -8.634 -7.277 14.054 1.00 92.00 171 ALA A C 1
ATOM 1250 O O . ALA A 1 171 ? -9.450 -7.045 14.948 1.00 92.00 171 ALA A O 1
ATOM 1251 N N . GLU A 1 172 ? -7.326 -7.402 14.301 1.00 93.19 172 GLU A N 1
ATOM 1252 C CA . GLU A 1 172 ? -6.772 -7.151 15.634 1.00 93.19 172 GLU A CA 1
ATOM 1253 C C . GLU A 1 172 ? -6.813 -5.682 16.026 1.00 93.19 172 GLU A C 1
ATOM 1255 O O . GLU A 1 172 ? -7.235 -5.373 17.136 1.00 93.19 172 GLU A O 1
ATOM 1260 N N . VAL A 1 173 ? -6.492 -4.762 15.113 1.00 93.62 173 VAL A N 1
ATOM 1261 C CA . VAL A 1 173 ? -6.655 -3.324 15.387 1.00 93.62 173 VAL A CA 1
ATOM 1262 C C . VAL A 1 173 ? -8.104 -3.008 15.758 1.00 93.62 173 VAL A C 1
ATOM 1264 O O . VAL A 1 173 ? -8.362 -2.281 16.713 1.00 93.62 173 VAL A O 1
ATOM 1267 N N . ARG A 1 174 ? -9.077 -3.612 15.068 1.00 93.69 174 ARG A N 1
ATOM 1268 C CA . ARG A 1 174 ? -10.496 -3.478 15.418 1.00 93.69 174 ARG A CA 1
ATOM 1269 C C . ARG A 1 174 ? -10.807 -3.987 16.826 1.00 93.69 174 ARG A C 1
ATOM 1271 O O . ARG A 1 174 ? -11.601 -3.359 17.522 1.00 93.69 174 ARG A O 1
ATOM 1278 N N . ARG A 1 175 ? -10.201 -5.096 17.259 1.00 91.69 175 ARG A N 1
ATOM 1279 C CA . ARG A 1 175 ? -10.356 -5.603 18.630 1.00 91.69 175 ARG A CA 1
ATOM 1280 C C . ARG A 1 175 ? -9.715 -4.658 19.649 1.00 91.69 175 ARG A C 1
ATOM 1282 O O . ARG A 1 175 ? -10.352 -4.352 20.650 1.00 91.69 175 ARG A O 1
ATOM 1289 N N . GLU A 1 176 ? -8.511 -4.158 19.376 1.00 92.00 176 GLU A N 1
ATOM 1290 C CA . GLU A 1 176 ? -7.809 -3.178 20.220 1.00 92.00 176 GLU A CA 1
ATOM 1291 C C . GLU A 1 176 ? -8.632 -1.891 20.394 1.00 92.00 176 GLU A C 1
ATOM 1293 O O . GLU A 1 176 ? -8.783 -1.407 21.511 1.00 92.00 176 GLU A O 1
ATOM 1298 N N . VAL A 1 177 ? -9.244 -1.378 19.320 1.00 92.69 177 VAL A N 1
ATOM 1299 C CA . VAL A 1 177 ? -10.122 -0.193 19.371 1.00 92.69 177 VAL A CA 1
ATOM 1300 C C . VAL A 1 177 ? -11.357 -0.429 20.245 1.00 92.69 177 VAL A C 1
ATOM 1302 O O . VAL A 1 177 ? -11.765 0.476 20.974 1.00 92.69 177 VAL A O 1
ATOM 1305 N N . LYS A 1 178 ? -11.958 -1.625 20.187 1.00 90.69 178 LYS A N 1
ATOM 1306 C CA . LYS A 1 178 ? -13.105 -1.979 21.038 1.00 90.69 178 LYS A CA 1
ATOM 1307 C C . LYS A 1 178 ? -12.709 -2.021 22.514 1.00 90.69 178 LYS A C 1
ATOM 1309 O O . LYS A 1 178 ? -13.331 -1.329 23.313 1.00 90.69 178 LYS A O 1
ATOM 1314 N N . LEU A 1 179 ? -11.628 -2.729 22.841 1.00 89.88 179 LEU A N 1
ATOM 1315 C CA . LEU A 1 179 ? -11.126 -2.835 24.214 1.00 89.88 179 LEU A CA 1
ATOM 1316 C C . LEU A 1 179 ? -10.740 -1.473 24.799 1.00 89.88 179 LEU A C 1
ATOM 1318 O O . LEU A 1 179 ? -11.179 -1.126 25.889 1.00 89.88 179 LEU A O 1
ATOM 1322 N N . ALA A 1 180 ? -10.005 -0.651 24.046 1.00 90.06 180 ALA A N 1
ATOM 1323 C CA . ALA A 1 180 ? -9.605 0.680 24.502 1.00 90.06 180 ALA A CA 1
ATOM 1324 C C . ALA A 1 180 ? -10.804 1.611 24.760 1.00 90.06 180 ALA A C 1
ATOM 1326 O O . ALA A 1 180 ? -10.706 2.555 25.543 1.00 90.06 180 ALA A O 1
ATOM 1327 N N . ARG A 1 181 ? -11.942 1.383 24.090 1.00 91.19 181 ARG A N 1
ATOM 1328 C CA . ARG A 1 181 ? -13.187 2.108 24.369 1.00 91.19 181 ARG A CA 1
ATOM 1329 C C . ARG A 1 181 ? -13.893 1.608 25.619 1.00 91.19 181 ARG A C 1
ATOM 1331 O O . ARG A 1 181 ? -14.370 2.438 26.388 1.00 91.19 181 ARG A O 1
ATOM 1338 N N . GLU A 1 182 ? -13.954 0.293 25.798 1.00 88.75 182 GLU A N 1
ATOM 1339 C CA . GLU A 1 182 ? -14.525 -0.346 26.988 1.00 88.75 182 GLU A CA 1
ATOM 1340 C C . GLU A 1 182 ? -13.778 0.105 28.252 1.00 88.75 182 GLU A C 1
ATOM 1342 O O . GLU A 1 182 ? -14.408 0.563 29.202 1.00 88.7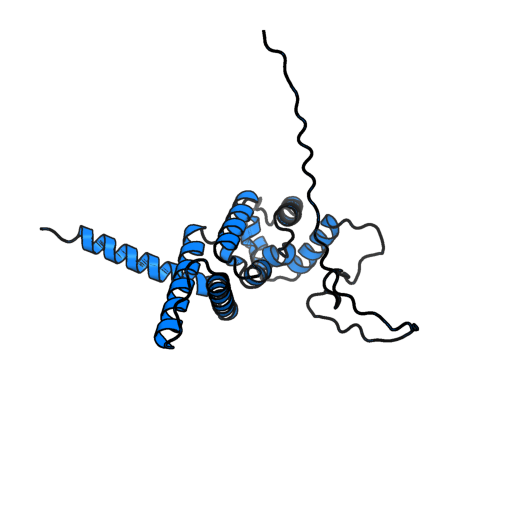5 182 GLU A O 1
ATOM 1347 N N . GLU A 1 183 ? -12.441 0.113 28.218 1.00 89.50 183 GLU A N 1
ATOM 1348 C CA . GLU A 1 183 ? -11.585 0.628 29.301 1.00 89.50 183 GLU A CA 1
ATOM 1349 C C . GLU A 1 183 ? -11.852 2.106 29.628 1.00 89.50 183 GLU A C 1
ATOM 1351 O O . GLU A 1 183 ? -11.737 2.531 30.775 1.00 89.50 183 GLU A O 1
ATOM 1356 N N . ARG A 1 184 ? -12.237 2.903 28.624 1.00 92.25 184 ARG A N 1
ATOM 1357 C CA . ARG A 1 184 ? -12.572 4.330 28.775 1.00 92.25 184 ARG A CA 1
ATOM 1358 C C . ARG A 1 184 ? -14.048 4.578 29.091 1.00 92.25 184 ARG A C 1
ATOM 1360 O O . ARG A 1 184 ? -14.470 5.732 29.038 1.00 92.25 184 ARG A O 1
ATOM 1367 N N . LEU A 1 185 ? -14.828 3.528 29.365 1.00 88.88 185 LEU A N 1
ATOM 1368 C CA . LEU A 1 185 ? -16.268 3.602 29.643 1.00 88.88 185 LEU A CA 1
ATOM 1369 C C . LEU A 1 185 ? -17.052 4.350 28.543 1.00 88.88 185 LEU A C 1
ATOM 1371 O O . LEU A 1 185 ? -18.033 5.044 28.809 1.00 88.88 185 LEU A O 1
ATOM 1375 N N . GLN A 1 186 ? -16.608 4.233 27.287 1.00 86.94 186 GLN A N 1
ATOM 1376 C CA . GLN A 1 186 ? -17.277 4.841 26.135 1.00 86.94 186 GLN A CA 1
ATOM 1377 C C . GLN A 1 186 ? -18.352 3.908 25.564 1.00 86.94 186 GLN A C 1
ATOM 1379 O O . GLN A 1 186 ? -18.196 2.686 25.620 1.00 86.94 186 GLN A O 1
ATOM 1384 N N . PRO A 1 187 ? -19.418 4.446 24.938 1.00 86.38 187 PRO A N 1
ATOM 1385 C CA . PRO A 1 187 ? -20.442 3.613 24.325 1.00 86.38 187 PRO A CA 1
ATOM 1386 C C . PRO A 1 187 ? -19.849 2.721 23.218 1.00 86.38 187 PRO A C 1
ATOM 1388 O O . PRO A 1 187 ? -18.961 3.161 22.464 1.00 86.38 187 PRO A O 1
ATOM 1391 N N . PRO A 1 188 ? -20.347 1.479 23.080 1.00 85.75 188 PRO A N 1
ATOM 1392 C CA . PRO A 1 188 ? -19.847 0.547 22.085 1.00 85.75 188 PRO A CA 1
ATOM 1393 C C . PRO A 1 188 ? -20.111 1.072 20.673 1.00 85.75 188 PRO A C 1
ATOM 1395 O O . PRO A 1 188 ? -21.149 1.666 20.376 1.00 85.75 188 PRO A O 1
ATOM 1398 N N . LEU A 1 189 ? -19.157 0.837 19.774 1.00 87.06 189 LEU A N 1
ATOM 1399 C CA . LEU A 1 189 ? -19.336 1.150 18.361 1.00 87.06 189 LEU A CA 1
ATOM 1400 C C . LEU A 1 189 ? -20.186 0.070 17.705 1.00 87.06 189 LEU A C 1
ATOM 1402 O O . LEU A 1 189 ? -19.870 -1.119 17.782 1.00 87.06 189 LEU A O 1
ATOM 1406 N N . ARG A 1 190 ? -21.232 0.491 16.989 1.00 87.81 190 ARG A N 1
ATOM 1407 C CA . ARG A 1 190 ? -21.990 -0.426 16.139 1.00 87.81 190 ARG A CA 1
ATOM 1408 C C . ARG A 1 190 ? -21.061 -0.989 15.068 1.00 87.81 190 ARG A C 1
ATOM 1410 O O . ARG A 1 190 ? -20.405 -0.231 14.348 1.00 87.81 190 ARG A O 1
ATOM 1417 N N . GLN A 1 191 ? -21.045 -2.311 14.946 1.00 86.31 191 GLN A N 1
ATOM 1418 C CA . GLN A 1 191 ? -20.243 -2.989 13.940 1.00 86.31 191 GLN A CA 1
ATOM 1419 C C . GLN A 1 191 ? -20.633 -2.533 12.528 1.00 86.31 191 GLN A C 1
ATOM 1421 O O . GLN A 1 191 ? -21.811 -2.445 12.187 1.00 86.31 191 GLN A O 1
ATOM 1426 N N . GLY A 1 192 ? -19.631 -2.216 11.718 1.00 85.69 192 GLY A N 1
ATOM 1427 C CA . GLY A 1 192 ? -19.781 -1.694 10.366 1.00 85.69 192 GLY A CA 1
ATOM 1428 C C . GLY A 1 192 ? -20.103 -0.201 10.294 1.00 85.69 192 GLY A C 1
ATOM 1429 O O . GLY A 1 192 ? -20.137 0.329 9.186 1.00 85.69 192 GLY A O 1
ATOM 1430 N N . SER A 1 193 ? -20.299 0.492 11.421 1.00 91.88 193 SER A N 1
ATOM 1431 C CA . SER A 1 193 ? -20.585 1.932 11.415 1.00 91.88 193 SER A CA 1
ATOM 1432 C C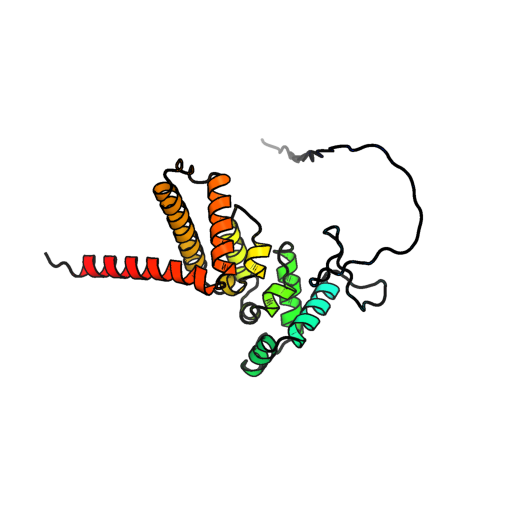 . SER A 1 193 ? -19.417 2.751 10.862 1.00 91.88 193 SER A C 1
ATOM 1434 O O . SER A 1 193 ? -18.252 2.380 11.015 1.00 91.88 193 SER A O 1
ATOM 1436 N N . ALA A 1 194 ? -19.720 3.907 10.265 1.00 92.00 194 ALA A N 1
ATOM 1437 C CA . ALA A 1 194 ? -18.698 4.840 9.786 1.00 92.00 194 ALA A CA 1
ATOM 1438 C C . ALA A 1 194 ? -17.737 5.268 10.911 1.00 92.00 194 ALA A C 1
ATOM 1440 O O . ALA A 1 194 ? -16.538 5.411 10.685 1.00 92.00 194 ALA A O 1
ATOM 1441 N N . GLN A 1 195 ? -18.247 5.400 12.140 1.00 91.69 195 GLN A N 1
ATOM 1442 C CA . GLN A 1 195 ? -17.441 5.737 13.310 1.00 91.69 195 GLN A CA 1
ATOM 1443 C C . GLN A 1 195 ? -16.463 4.610 13.685 1.00 91.69 195 GLN A C 1
ATOM 1445 O O . GLN A 1 195 ? -15.303 4.894 13.970 1.00 91.69 195 GLN A O 1
ATOM 1450 N N . GLU A 1 196 ? -16.888 3.340 13.634 1.00 93.62 196 GLU A N 1
ATOM 1451 C CA . GLU A 1 196 ? -15.983 2.194 13.815 1.00 93.62 196 GLU A CA 1
ATOM 1452 C C . GLU A 1 196 ? -14.918 2.154 12.724 1.00 93.62 196 GLU A C 1
ATOM 1454 O O . GLU A 1 196 ? -13.732 2.049 13.023 1.00 93.62 196 GLU A O 1
ATOM 1459 N N . GLN A 1 197 ? -15.327 2.279 11.463 1.00 93.50 197 GLN A N 1
ATOM 1460 C CA . GLN A 1 197 ? -14.404 2.235 10.333 1.00 93.50 197 GLN A CA 1
ATOM 1461 C C . GLN A 1 197 ? -13.343 3.335 10.434 1.00 93.50 197 GLN A C 1
ATOM 1463 O O . GLN A 1 197 ? -12.162 3.062 10.217 1.00 93.50 197 GLN A O 1
ATOM 1468 N N . ARG A 1 198 ? -13.746 4.556 10.806 1.00 94.62 198 ARG A N 1
ATOM 1469 C CA . ARG A 1 198 ? -12.837 5.687 11.004 1.00 94.62 198 ARG A CA 1
ATOM 1470 C C . ARG A 1 198 ? -11.885 5.465 12.177 1.00 94.62 198 ARG A C 1
ATOM 1472 O O . ARG A 1 198 ? -10.688 5.662 12.011 1.00 94.62 198 ARG A O 1
ATOM 1479 N N . ALA A 1 199 ? -12.380 4.987 13.319 1.00 94.12 199 ALA A N 1
ATOM 1480 C CA . ALA A 1 199 ? -11.535 4.695 14.478 1.00 94.12 199 ALA A CA 1
ATOM 1481 C C . ALA A 1 199 ? -10.494 3.600 14.177 1.00 94.12 199 ALA A C 1
ATOM 1483 O O . ALA A 1 199 ? -9.329 3.728 14.548 1.00 94.12 199 ALA A O 1
ATOM 1484 N N . VAL A 1 200 ? -10.890 2.545 13.452 1.00 95.19 200 VAL A N 1
ATOM 1485 C CA . VAL A 1 200 ? -9.971 1.487 12.997 1.00 95.19 200 VAL A CA 1
ATOM 1486 C C . VAL A 1 200 ? -8.926 2.043 12.033 1.00 95.19 200 VAL A C 1
ATOM 1488 O O . VAL A 1 200 ? -7.745 1.715 12.157 1.00 95.19 200 VAL A O 1
ATOM 1491 N N . TYR A 1 201 ? -9.335 2.893 11.091 1.00 95.88 201 TYR A N 1
ATOM 1492 C CA . TYR A 1 201 ? -8.416 3.552 10.167 1.00 95.88 201 TYR A CA 1
ATOM 1493 C C . TYR A 1 201 ? -7.401 4.435 10.908 1.00 95.88 201 TYR A C 1
ATOM 1495 O O . TYR A 1 201 ? -6.200 4.274 10.707 1.00 95.88 201 TYR A O 1
ATOM 1503 N N . GLU A 1 202 ? -7.857 5.312 11.804 1.00 95.38 202 GLU A N 1
ATOM 1504 C CA . GLU A 1 202 ? -6.996 6.215 12.578 1.00 95.38 202 GLU A CA 1
ATOM 1505 C C . GLU A 1 202 ? -5.990 5.432 13.434 1.00 95.38 202 GLU A C 1
ATOM 1507 O O . GLU A 1 202 ? -4.790 5.707 13.382 1.00 95.38 202 GLU A O 1
ATOM 1512 N N . ALA A 1 203 ? -6.444 4.385 14.131 1.00 94.75 203 ALA A N 1
ATOM 1513 C CA . ALA A 1 203 ? -5.564 3.498 14.889 1.00 94.75 203 ALA A CA 1
ATOM 1514 C C . ALA A 1 203 ? -4.530 2.798 13.988 1.00 94.75 203 ALA A C 1
ATOM 1516 O O . ALA A 1 203 ? -3.348 2.731 14.331 1.00 94.75 203 ALA A O 1
ATOM 1517 N N . THR A 1 204 ? -4.948 2.329 12.808 1.00 95.38 204 THR A N 1
ATOM 1518 C CA . THR A 1 204 ? -4.047 1.703 11.828 1.00 95.38 204 THR A CA 1
ATOM 1519 C C . THR A 1 204 ? -2.976 2.685 11.355 1.00 95.38 204 THR A C 1
ATOM 1521 O O . THR A 1 204 ? -1.795 2.342 11.338 1.00 95.38 204 THR A O 1
ATOM 1524 N N . VAL A 1 205 ? -3.360 3.921 11.023 1.00 94.81 205 VAL A N 1
ATOM 1525 C CA . VAL A 1 205 ? -2.423 4.980 10.622 1.00 94.81 205 VAL A CA 1
ATOM 1526 C C . VAL A 1 205 ? -1.437 5.291 11.747 1.00 94.81 205 VAL A C 1
ATOM 1528 O O . VAL A 1 205 ? -0.246 5.418 11.477 1.00 94.81 205 VAL A O 1
ATOM 1531 N N . CYS A 1 206 ? -1.890 5.379 13.001 1.00 94.88 206 CYS A N 1
ATOM 1532 C CA . CYS A 1 206 ? -1.005 5.591 14.150 1.00 94.88 206 CYS A CA 1
ATOM 1533 C C . CYS A 1 206 ? 0.042 4.477 14.283 1.00 94.88 206 CYS A C 1
ATOM 1535 O O . CYS A 1 206 ? 1.225 4.764 14.454 1.00 94.88 206 CYS A O 1
ATOM 1537 N N . ILE A 1 207 ? -0.371 3.215 14.144 1.00 93.94 207 ILE A N 1
ATOM 1538 C CA . ILE A 1 207 ? 0.534 2.057 14.192 1.00 93.94 207 ILE A CA 1
ATOM 1539 C C . ILE A 1 207 ? 1.553 2.107 13.050 1.00 93.94 207 ILE A C 1
ATOM 1541 O O . ILE A 1 207 ? 2.749 1.921 13.271 1.00 93.94 207 ILE A O 1
ATOM 1545 N N . VAL A 1 208 ? 1.080 2.383 11.834 1.00 94.19 208 VAL A N 1
ATOM 1546 C CA . VAL A 1 208 ? 1.918 2.467 10.634 1.00 94.19 208 VAL A CA 1
ATOM 1547 C C . VAL A 1 208 ? 2.918 3.621 10.729 1.00 94.19 208 VAL A C 1
ATOM 1549 O O . VAL A 1 208 ? 4.080 3.447 10.374 1.00 94.19 208 VAL A O 1
ATOM 1552 N N . LYS A 1 209 ? 2.517 4.782 11.255 1.00 92.75 209 LYS A N 1
ATOM 1553 C CA . LYS A 1 209 ? 3.430 5.911 11.491 1.00 92.75 209 LYS A CA 1
ATOM 1554 C C . LYS A 1 209 ? 4.515 5.579 12.516 1.00 92.75 209 LYS A C 1
ATOM 1556 O O . LYS A 1 209 ? 5.635 6.049 12.366 1.00 92.75 209 LYS A O 1
ATOM 1561 N N . ALA A 1 210 ? 4.188 4.789 13.538 1.00 90.50 210 ALA A N 1
ATOM 1562 C CA . ALA A 1 210 ? 5.124 4.458 14.609 1.00 90.50 210 ALA A CA 1
ATOM 1563 C C . ALA A 1 210 ? 6.181 3.419 14.200 1.00 90.50 210 ALA A C 1
ATOM 1565 O O . ALA A 1 210 ? 7.298 3.463 14.706 1.00 90.50 210 ALA A O 1
ATOM 1566 N N . GLY A 1 211 ? 5.855 2.481 13.306 1.00 87.19 211 GLY A N 1
ATOM 1567 C CA . GLY A 1 211 ? 6.800 1.414 12.961 1.00 87.19 211 GLY A CA 1
ATOM 1568 C C . GLY A 1 211 ? 6.493 0.654 11.675 1.00 87.19 211 GLY A C 1
ATOM 1569 O O . GLY A 1 211 ? 6.781 -0.542 11.584 1.00 87.19 211 GLY A O 1
ATOM 1570 N N . GLY A 1 212 ? 5.880 1.325 10.700 1.00 91.19 212 GLY A N 1
ATOM 1571 C CA . GLY A 1 212 ? 5.685 0.830 9.341 1.00 91.19 212 GLY A CA 1
ATOM 1572 C C . GLY A 1 212 ? 4.755 -0.379 9.220 1.00 91.19 212 GLY A C 1
ATOM 1573 O O . GLY A 1 212 ? 3.939 -0.676 10.097 1.00 91.19 212 GLY A O 1
ATOM 1574 N N . ALA A 1 213 ? 4.893 -1.089 8.096 1.00 91.31 213 ALA A N 1
ATOM 1575 C CA . ALA A 1 213 ? 4.105 -2.280 7.780 1.00 91.31 213 ALA A CA 1
ATOM 1576 C C . ALA A 1 213 ? 4.294 -3.393 8.824 1.00 91.31 213 ALA A C 1
ATOM 1578 O O . ALA A 1 213 ? 3.324 -4.007 9.267 1.00 91.31 213 ALA A O 1
ATOM 1579 N N . GLU A 1 214 ? 5.534 -3.620 9.265 1.00 92.00 214 GLU A N 1
ATOM 1580 C CA . GLU A 1 214 ? 5.875 -4.694 10.202 1.00 92.00 214 GLU A CA 1
ATOM 1581 C C . GLU A 1 214 ? 5.150 -4.564 11.541 1.00 92.00 214 GLU A C 1
ATOM 1583 O O . GLU A 1 214 ? 4.704 -5.557 12.113 1.00 92.00 214 GLU A O 1
ATOM 1588 N N . SER A 1 215 ? 4.995 -3.341 12.049 1.00 91.44 215 SER A N 1
ATOM 1589 C CA . SER A 1 215 ? 4.311 -3.106 13.326 1.00 91.44 215 SER A CA 1
ATOM 1590 C C . SER A 1 215 ? 2.827 -3.457 13.270 1.00 91.44 215 SER A C 1
ATOM 1592 O O . SER A 1 215 ? 2.252 -3.904 14.270 1.00 91.44 215 SER A O 1
ATOM 1594 N N . LEU A 1 216 ? 2.203 -3.287 12.103 1.00 91.81 216 LEU A N 1
ATOM 1595 C CA . LEU A 1 216 ? 0.837 -3.734 11.874 1.00 91.81 216 LEU A CA 1
ATOM 1596 C C . LEU A 1 216 ? 0.788 -5.264 11.744 1.00 91.81 216 LEU A C 1
ATOM 1598 O O . LEU A 1 216 ? 0.013 -5.911 12.445 1.00 91.81 216 LEU A O 1
ATOM 1602 N N . LEU A 1 217 ? 1.662 -5.856 10.926 1.00 91.75 217 LEU A N 1
ATOM 1603 C CA . LEU A 1 217 ? 1.673 -7.299 10.653 1.00 91.75 217 LEU A CA 1
ATOM 1604 C C . LEU A 1 217 ? 2.029 -8.155 11.881 1.00 91.75 217 LEU A C 1
ATOM 1606 O O . LEU A 1 217 ? 1.426 -9.207 12.090 1.00 91.75 217 LEU A O 1
ATOM 1610 N N . LYS A 1 218 ? 2.887 -7.666 12.786 1.00 90.69 218 LYS A N 1
ATOM 1611 C CA . LYS A 1 218 ? 3.181 -8.329 14.074 1.00 90.69 218 LYS A CA 1
ATOM 1612 C C . LYS A 1 218 ? 1.925 -8.597 14.915 1.00 90.69 218 LYS A C 1
ATOM 1614 O O . LYS A 1 218 ? 1.918 -9.522 15.729 1.00 90.69 218 LYS A O 1
ATOM 1619 N N . ARG A 1 219 ? 0.847 -7.822 14.740 1.00 85.50 219 ARG A N 1
ATOM 1620 C CA . ARG A 1 219 ? -0.437 -8.068 15.422 1.00 85.50 219 ARG A CA 1
ATOM 1621 C C . ARG A 1 219 ? -1.146 -9.304 14.877 1.00 85.50 219 ARG A C 1
ATOM 1623 O O . ARG A 1 219 ? -1.645 -10.102 15.671 1.00 85.50 219 ARG A O 1
ATOM 1630 N N . ALA A 1 220 ? -1.119 -9.508 13.558 1.00 80.44 220 ALA A N 1
ATOM 1631 C CA . ALA A 1 220 ? -1.623 -10.735 12.942 1.00 80.44 220 ALA A CA 1
ATOM 1632 C C . ALA A 1 220 ? -0.852 -11.958 13.448 1.00 80.44 220 ALA A C 1
ATOM 1634 O O . ALA A 1 220 ? -1.466 -12.936 13.876 1.00 80.44 220 ALA A O 1
ATOM 1635 N N . GLU A 1 221 ? 0.481 -11.877 13.499 1.00 79.50 221 GLU A N 1
ATOM 1636 C CA . GLU A 1 221 ? 1.314 -12.981 13.983 1.00 79.50 221 GLU A CA 1
ATOM 1637 C C . GLU A 1 221 ? 0.982 -13.390 15.421 1.00 79.50 221 GLU A C 1
ATOM 1639 O O . GLU A 1 221 ? 0.922 -14.580 15.726 1.00 79.50 221 GLU A O 1
ATOM 1644 N N . ARG A 1 222 ? 0.748 -12.424 16.321 1.00 76.31 222 ARG A N 1
ATOM 1645 C CA . ARG A 1 222 ? 0.365 -12.713 17.714 1.00 76.31 222 ARG A CA 1
ATOM 1646 C C . ARG A 1 222 ? -0.941 -13.500 17.783 1.00 76.31 222 ARG A C 1
ATOM 1648 O O . ARG A 1 222 ? -1.047 -14.422 18.590 1.00 76.31 222 ARG A O 1
ATOM 1655 N N . LYS A 1 223 ? -1.917 -13.168 16.935 1.00 70.75 223 LYS A N 1
ATOM 1656 C CA . LYS A 1 223 ? -3.194 -13.885 16.858 1.00 70.75 223 LYS A CA 1
ATOM 1657 C C . LYS A 1 223 ? -3.024 -15.282 16.266 1.00 70.75 223 LYS A C 1
ATOM 1659 O O . LYS A 1 223 ? -3.491 -16.247 16.865 1.00 70.75 223 LYS A O 1
ATOM 1664 N N . MET A 1 224 ? -2.319 -15.404 15.141 1.00 66.38 224 MET A N 1
ATOM 1665 C CA . MET A 1 224 ? -2.096 -16.693 14.479 1.00 66.38 224 MET A CA 1
ATOM 1666 C C . MET A 1 224 ? -1.284 -17.651 15.359 1.00 66.38 224 MET A C 1
ATOM 1668 O O . MET A 1 224 ? -1.624 -18.827 15.461 1.00 66.38 224 MET A O 1
ATOM 1672 N N . LYS A 1 225 ? -0.267 -17.150 16.077 1.00 68.62 225 LYS A N 1
ATOM 1673 C CA . LYS A 1 225 ? 0.483 -17.936 17.071 1.00 68.62 225 LYS A CA 1
ATOM 1674 C C . LYS A 1 225 ? -0.426 -18.418 18.203 1.00 68.62 225 LYS A C 1
ATOM 1676 O O . LYS A 1 225 ? -0.386 -19.599 18.529 1.00 68.62 225 LYS A O 1
ATOM 1681 N N . LYS A 1 226 ? -1.290 -17.553 18.751 1.00 62.91 226 LYS A N 1
ATOM 1682 C CA . LYS A 1 226 ? -2.272 -17.947 19.779 1.00 62.91 226 LYS A CA 1
ATOM 1683 C C . LYS A 1 226 ? -3.252 -19.011 19.271 1.00 62.91 226 LYS A C 1
ATOM 1685 O O . LYS A 1 226 ? -3.454 -20.004 19.955 1.00 62.91 226 LYS A O 1
ATOM 1690 N N . GLN A 1 227 ? -3.802 -18.854 18.067 1.00 61.22 227 GLN A N 1
ATOM 1691 C CA . GLN A 1 227 ? -4.708 -19.845 17.466 1.00 61.22 227 GLN A CA 1
ATOM 1692 C C . GLN A 1 227 ? -4.020 -21.194 17.224 1.00 61.22 227 GLN A C 1
ATOM 1694 O O . GLN A 1 227 ? -4.603 -22.240 17.491 1.00 61.22 227 GLN A O 1
ATOM 1699 N N . ARG A 1 228 ? -2.759 -21.181 16.774 1.00 57.78 228 ARG A N 1
ATOM 1700 C CA . ARG A 1 228 ? -1.986 -22.408 16.542 1.00 57.78 228 ARG A CA 1
ATOM 1701 C C . ARG A 1 228 ? -1.684 -23.161 17.838 1.00 57.78 228 ARG A C 1
ATOM 1703 O O . ARG A 1 228 ? -1.705 -24.385 17.831 1.00 57.78 228 ARG A O 1
ATOM 1710 N N . VAL A 1 229 ? -1.428 -22.446 18.936 1.00 60.38 229 VAL A N 1
ATOM 1711 C CA . VAL A 1 229 ? -1.239 -23.053 20.264 1.00 60.38 229 VAL A CA 1
ATOM 1712 C C . VAL A 1 229 ? -2.528 -23.724 20.746 1.00 60.38 229 VAL A C 1
ATOM 1714 O O . VAL A 1 229 ? -2.468 -24.875 21.160 1.00 60.38 229 VAL A O 1
ATOM 1717 N N . VAL A 1 230 ? -3.684 -23.064 20.611 1.00 58.75 230 VAL A N 1
ATOM 1718 C CA . VAL A 1 230 ? -4.987 -23.621 21.028 1.00 58.75 230 VAL A CA 1
ATOM 1719 C C . VAL A 1 230 ? -5.333 -24.905 20.259 1.00 58.75 230 VAL A C 1
ATOM 1721 O O . VAL A 1 230 ? -5.683 -25.917 20.862 1.00 58.75 230 VAL A O 1
ATOM 1724 N N . LEU A 1 231 ? -5.137 -24.911 18.937 1.00 55.06 231 LEU A N 1
ATOM 1725 C CA . LEU A 1 231 ? -5.386 -26.092 18.099 1.00 55.06 231 LEU A CA 1
ATOM 1726 C C . LEU A 1 231 ? -4.456 -27.274 18.418 1.00 55.06 231 LEU A C 1
ATOM 1728 O O . LEU A 1 231 ? -4.840 -28.429 18.244 1.00 55.06 231 LEU A O 1
ATOM 1732 N N . LEU A 1 232 ? -3.225 -27.004 18.862 1.00 56.16 232 LEU A N 1
ATOM 1733 C CA . LEU A 1 232 ? -2.306 -28.054 19.302 1.00 56.16 232 LEU A CA 1
ATOM 1734 C C . LEU A 1 232 ? -2.742 -28.634 20.650 1.00 56.16 232 LEU A C 1
ATOM 1736 O O . LEU A 1 232 ? -2.753 -29.852 20.785 1.00 56.16 232 LEU A O 1
ATOM 1740 N N . THR A 1 233 ? -3.174 -27.795 21.597 1.00 58.78 233 THR A N 1
ATOM 1741 C CA . THR A 1 233 ? -3.653 -28.253 22.912 1.00 58.78 233 THR A CA 1
ATOM 1742 C C . THR A 1 233 ? -4.942 -29.077 22.837 1.00 58.78 233 THR A C 1
ATOM 1744 O O . THR A 1 233 ? -5.093 -30.038 23.589 1.00 58.78 233 THR A O 1
ATOM 1747 N N . GLU A 1 234 ? -5.837 -28.769 21.891 1.00 54.94 234 GLU A N 1
ATOM 1748 C CA . GLU A 1 234 ? -7.050 -29.565 21.640 1.00 54.94 234 GLU A CA 1
ATOM 1749 C C . GLU A 1 234 ? -6.736 -30.940 21.028 1.00 54.94 234 GLU A C 1
ATOM 1751 O O . GLU A 1 234 ? -7.443 -31.908 21.285 1.00 54.94 234 GLU A O 1
ATOM 1756 N N . ARG A 1 235 ? -5.644 -31.063 20.260 1.00 54.25 235 ARG A N 1
ATOM 1757 C CA . ARG A 1 235 ? -5.199 -32.345 19.683 1.00 54.25 235 ARG A CA 1
ATOM 1758 C C . ARG A 1 235 ? -4.403 -33.218 20.651 1.00 54.25 235 ARG A C 1
ATOM 1760 O O . ARG A 1 235 ? -4.328 -34.423 20.442 1.00 54.25 235 ARG A O 1
ATOM 1767 N N . THR A 1 236 ? -3.796 -32.632 21.680 1.00 51.72 236 THR A N 1
ATOM 1768 C CA . THR A 1 236 ? -2.996 -33.347 22.690 1.00 51.72 236 THR A CA 1
ATOM 1769 C C . THR A 1 236 ? -3.749 -33.627 23.984 1.00 51.72 236 THR A C 1
ATOM 1771 O O . THR A 1 236 ? -3.114 -33.966 24.975 1.00 51.72 236 THR A O 1
ATOM 1774 N N . SER A 1 237 ? -5.074 -33.480 24.005 1.00 39.91 237 SER A N 1
ATOM 1775 C CA . SER A 1 237 ? -5.899 -33.974 25.109 1.00 39.91 237 SER A CA 1
ATOM 1776 C C . SER A 1 237 ? -6.347 -35.407 24.784 1.00 39.91 237 SER A C 1
ATOM 1778 O O . SER A 1 237 ? -7.347 -35.565 24.085 1.00 39.91 237 SER A O 1
ATOM 1780 N N . PRO A 1 238 ? -5.613 -36.463 25.197 1.00 49.38 238 PRO A N 1
ATOM 1781 C CA . PRO A 1 238 ? -6.158 -37.809 25.173 1.00 49.38 238 PRO A CA 1
ATOM 1782 C C . PRO A 1 238 ? -7.241 -37.892 26.253 1.00 49.38 238 PRO A C 1
ATOM 1784 O O . PRO A 1 238 ? -7.011 -37.511 27.403 1.00 49.38 238 PRO A O 1
ATOM 1787 N N . HIS A 1 239 ? -8.427 -38.343 25.854 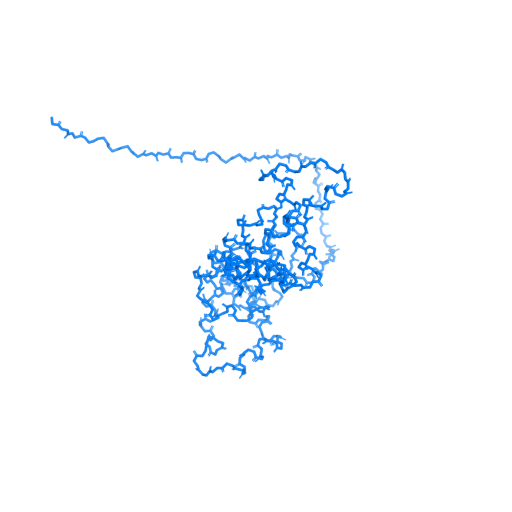1.00 41.19 239 HIS A N 1
ATOM 1788 C CA . HIS A 1 239 ? -9.380 -38.944 26.781 1.00 41.19 239 HIS A CA 1
ATOM 1789 C C . HIS A 1 239 ? -8.835 -40.274 27.303 1.00 41.19 239 HIS A C 1
ATOM 1791 O O . HIS A 1 239 ? -8.134 -40.961 26.522 1.00 41.19 239 HIS A O 1
#

Sequence (239 aa):
AMAAAGGAMRTVTARVEARVGIAGGRLEPADGADASWTGDGRTQGGGEWTVGGTLKGTTTRADDLKVRFWNLWGGSSECRRAVTQSPRGSAFRDPARMEAAVTRLDRYVPFIDVPMLLHRAPPLLEMDTETLVRRVAGLKLALRGGDLGAVLGLAPGLLLASADEANAAVAEVRREVKLAREERLQPPLRQGSAQEQRAVYEATVCIVKAGGAESLLKRAERKMKKQRVVLLTERTSPH

Organism: Micromonas pusilla (NCBI:txid38833)

Radius of gyration: 24.24 Å; chains: 1; bounding box: 68×82×62 Å

pLDDT: mean 76.15, std 23.83, range [26.08, 96.31]